Protein AF-0000000066529764 (afdb_homodimer)

Secondary structure (DSSP, 8-state):
-EEEEEEEE-SSTTHHHHHHHHHHHEEEEEEEEEEEEE-STTS---S-------HHHHHHHHHHHHHHHHHHHHTTSS-EEEEEEEES-HHHHHHHHHHHHT-SEEEEE-----HHHHHHS--HHHHHHHH-SS-EEEE-SPP--TT-/-EEEEEEEE-SSTTHHHHHHHHHHHEEEEEEEEEEEEE-STTS---S-------HHHHHHHHHHHHHHHHHHHHTTSS-EEEEEEEES-HHHHHHHHHHHHT-SEEEEE-----HHHHHHS--HHHHHHHH-SS-EEEE-SPP--TT-

pLDDT: mean 81.01, std 20.77, range [31.95, 98.75]

Radius of gyration: 21.05 Å; Cα contacts (8 Å, |Δi|>4): 569; chains: 2; bounding box: 46×73×59 Å

Nearest PDB structures (foldseek):
  5ahw-assembly2_C  TM=7.648E-01  e=5.988E-08  Mycolicibacterium smegmatis MC2 155
  1mjh-assembly1_B  TM=7.804E-01  e=2.656E-07  Methanocaldococcus jannaschii
  3s3t-assembly1_A  TM=6.644E-01  e=8.278E-08  Lactiplantibacillus plantarum
  2dum-assembly2_C  TM=6.921E-01  e=4.758E-07  Pyrococcus horikoshii OT3
  4r2m-assembly1_B-2  TM=7.146E-01  e=1.104E-06  Salmonella enterica subsp. enterica serovar Typhimurium str. LT2

Solvent-accessible surface area (backbone atoms only — not comparable to full-atom values): 16239 Å² total; per-residue (Å²): 76,39,52,33,35,32,35,49,42,79,66,52,66,39,36,63,56,40,39,52,50,46,54,36,43,40,29,83,61,13,40,36,38,37,35,35,53,42,59,64,67,80,58,72,76,73,78,86,75,77,86,80,74,61,61,68,50,57,56,43,49,53,49,47,50,40,47,51,56,40,47,55,73,45,54,81,62,53,45,46,76,45,77,47,79,43,78,31,57,48,49,59,49,52,49,50,49,34,60,74,70,62,31,62,31,37,34,31,53,56,82,88,61,56,74,73,61,45,67,81,46,72,46,60,54,55,52,40,52,74,64,33,92,30,30,35,36,33,34,42,59,77,36,77,76,55,91,113,77,39,54,32,33,32,37,49,41,79,65,52,65,37,36,62,54,40,40,51,50,46,54,36,42,39,29,82,63,13,40,36,38,38,35,34,53,41,58,64,63,80,59,69,74,70,77,86,72,87,86,78,80,62,61,68,51,56,57,44,48,54,50,45,51,40,48,50,54,37,46,55,72,46,54,81,63,54,46,46,76,45,77,46,80,43,77,30,56,49,49,59,49,53,48,50,48,34,61,74,70,62,32,61,31,37,35,32,54,56,81,87,61,57,75,73,61,44,67,78,44,73,46,60,54,54,52,40,53,74,66,35,92,31,32,34,36,32,35,42,58,78,36,78,77,54,90,115

Organism: Pseudomonas aeruginosa (strain ATCC 15692 / DSM 22644 / CIP 104116 / JCM 14847 / LMG 12228 / 1C / PRS 101 / PAO1) (NCBI:txid208964)

Foldseek 3Di:
DFAFEEQEDALDQCLQVLLVVCLVVHDQQHEYEYEYEAEPPVPDPPDDDDDDPPPCVVSVVSSVVSQVVSVVSNPPRNYRYHYDYHYHDSLCVRQVVCVVVVGQEYGEEDDPDDPVVCVPDPDSVRSCCVRHPHYYHYHYDGHDPPPD/DFAFEEQEDALDQCLQVLLVVCLVVHDQQHEYEYEYEAEPPVVPPPDDDDDDDPPCVVSVVSSVVSQVVSVVSNPPRNYRYHYDYYYHDRLCVRQVVCVVVVGQEYGEEDDPDDPVVCVPDPDSVRSCCVRHPHYYHYHYDGHDPPPD

InterPro domains:
  IPR006015 Universal stress protein A family [PR01438] (2-20)
  IPR006015 Universal stress protein A family [PR01438] (100-112)
  IPR006015 Universal stress protein A family [PR01438] (118-140)
  IPR006016 UspA [PF00582] (1-138)
  IPR014729 Rossmann-like alpha/beta/alpha sandwich fold [G3DSA:3.40.50.620] (1-142)

Structure (mmCIF, N/CA/C/O backbone):
data_AF-0000000066529764-model_v1
#
loop_
_entity.id
_entity.type
_entity.pdbx_description
1 polymer 'UspA domain-containing protein'
#
loop_
_atom_site.group_PDB
_atom_site.id
_atom_site.type_symbol
_atom_site.label_atom_id
_atom_site.label_alt_id
_atom_site.label_comp_id
_atom_site.label_asym_id
_atom_site.label_entity_id
_atom_site.label_seq_id
_atom_site.pdbx_PDB_ins_code
_atom_site.Cartn_x
_atom_site.Cartn_y
_atom_site.Cartn_z
_atom_site.occupancy
_atom_site.B_iso_or_equiv
_atom_site.auth_seq_id
_atom_site.auth_comp_id
_atom_site.auth_asym_id
_atom_site.auth_atom_id
_atom_site.pdbx_PDB_model_num
ATOM 1 N N . MET A 1 1 ? 8.672 5.273 -9.383 1 90.06 1 MET A N 1
ATOM 2 C CA . MET A 1 1 ? 8.25 3.992 -9.945 1 90.06 1 MET A CA 1
ATOM 3 C C . MET A 1 1 ? 9.094 2.85 -9.391 1 90.06 1 MET A C 1
ATOM 5 O O . MET A 1 1 ? 10.148 3.08 -8.805 1 90.06 1 MET A O 1
ATOM 9 N N . PHE A 1 2 ? 8.562 1.626 -9.484 1 97.06 2 PHE A N 1
ATOM 10 C CA . PHE A 1 2 ? 9.188 0.469 -8.859 1 97.06 2 PHE A CA 1
ATOM 11 C C . PHE A 1 2 ? 9.711 -0.499 -9.914 1 97.06 2 PHE A C 1
ATOM 13 O O . PHE A 1 2 ? 9.07 -0.713 -10.945 1 97.06 2 PHE A O 1
ATOM 20 N N . HIS A 1 3 ? 10.859 -1.064 -9.617 1 97.44 3 HIS A N 1
ATOM 21 C CA . HIS A 1 3 ? 11.523 -1.858 -10.641 1 97.44 3 HIS A CA 1
ATOM 22 C C . HIS A 1 3 ? 11.367 -3.352 -10.367 1 97.44 3 HIS A C 1
ATOM 24 O O . HIS A 1 3 ? 11.492 -4.168 -11.281 1 97.44 3 HIS A O 1
ATOM 30 N N . THR A 1 4 ? 11.25 -3.785 -9.188 1 98.38 4 THR A N 1
ATOM 31 C CA . THR A 1 4 ? 11.031 -5.18 -8.812 1 98.38 4 THR A CA 1
ATOM 32 C C . THR A 1 4 ? 9.82 -5.305 -7.898 1 98.38 4 THR A C 1
ATOM 34 O O . THR A 1 4 ? 9.844 -4.859 -6.75 1 98.38 4 THR A O 1
ATOM 37 N N . LEU A 1 5 ? 8.758 -5.938 -8.375 1 98.5 5 LEU A N 1
ATOM 38 C CA . LEU A 1 5 ? 7.492 -6.031 -7.652 1 98.5 5 LEU A CA 1
ATOM 39 C C . LEU A 1 5 ? 7.094 -7.492 -7.445 1 98.5 5 LEU A C 1
ATOM 41 O O . LEU A 1 5 ? 7.277 -8.32 -8.336 1 98.5 5 LEU A O 1
ATOM 45 N N . LEU A 1 6 ? 6.629 -7.75 -6.285 1 98.75 6 LEU A N 1
ATOM 46 C CA . LEU A 1 6 ? 5.891 -8.984 -6.043 1 98.75 6 LEU A CA 1
ATOM 47 C C . LEU A 1 6 ? 4.391 -8.719 -6 1 98.75 6 LEU A C 1
ATOM 49 O O . LEU A 1 6 ? 3.916 -7.93 -5.184 1 98.75 6 LEU A O 1
ATOM 53 N N . VAL A 1 7 ? 3.711 -9.336 -6.898 1 98.19 7 VAL A N 1
ATOM 54 C CA . VAL A 1 7 ? 2.26 -9.211 -6.98 1 98.19 7 VAL A CA 1
ATOM 55 C C . VAL A 1 7 ? 1.602 -10.508 -6.523 1 98.19 7 VAL A C 1
ATOM 57 O O . VAL A 1 7 ? 1.715 -11.539 -7.195 1 98.19 7 VAL A O 1
ATOM 60 N N . ALA A 1 8 ? 0.926 -10.414 -5.395 1 96.88 8 ALA A N 1
ATOM 61 C CA . ALA A 1 8 ? 0.281 -11.594 -4.828 1 96.88 8 ALA A CA 1
ATOM 62 C C . ALA A 1 8 ? -1.219 -11.586 -5.109 1 96.88 8 ALA A C 1
ATOM 64 O O . ALA A 1 8 ? -1.927 -10.656 -4.711 1 96.88 8 ALA A O 1
ATOM 65 N N . ILE A 1 9 ? -1.639 -12.672 -5.75 1 93.5 9 ILE A N 1
ATOM 66 C CA . ILE A 1 9 ? -3.051 -12.797 -6.094 1 93.5 9 ILE A CA 1
ATOM 67 C C . ILE A 1 9 ? -3.574 -14.156 -5.645 1 93.5 9 ILE A C 1
ATOM 69 O O . ILE A 1 9 ? -2.795 -15.086 -5.418 1 93.5 9 ILE A O 1
ATOM 73 N N . ASP A 1 10 ? -4.949 -14.203 -5.438 1 84.56 10 ASP A N 1
ATOM 74 C CA . ASP A 1 10 ? -5.543 -15.438 -4.945 1 84.56 10 ASP A CA 1
ATOM 75 C C . ASP A 1 10 ? -6.707 -15.883 -5.832 1 84.56 10 ASP A C 1
ATOM 77 O O . ASP A 1 10 ? -7.465 -16.781 -5.469 1 84.56 10 ASP A O 1
ATOM 81 N N . GLY A 1 11 ? -6.934 -15.258 -6.918 1 82.62 11 GLY A N 1
ATOM 82 C CA . GLY A 1 11 ? -8.016 -15.609 -7.824 1 82.62 11 GLY A CA 1
ATOM 83 C C . GLY A 1 11 ? -9.344 -15 -7.434 1 82.62 11 GLY A C 1
ATOM 84 O O . GLY A 1 11 ? -10.367 -15.258 -8.07 1 82.62 11 GLY A O 1
ATOM 85 N N . GLY A 1 12 ? -9.359 -14.25 -6.406 1 83.25 12 GLY A N 1
ATOM 86 C CA . GLY A 1 12 ? -10.57 -13.57 -5.977 1 83.25 12 GLY A CA 1
ATOM 87 C C . GLY A 1 12 ? -10.961 -12.422 -6.887 1 83.25 12 GLY A C 1
ATOM 88 O O . GLY A 1 12 ? -10.367 -12.227 -7.949 1 83.25 12 GLY A O 1
ATOM 89 N N . PRO A 1 13 ? -12.016 -11.703 -6.531 1 84.06 13 PRO A N 1
ATOM 90 C CA . PRO A 1 13 ? -12.594 -10.656 -7.371 1 84.06 13 PRO A CA 1
ATOM 91 C C . PRO A 1 13 ? -11.625 -9.5 -7.637 1 84.06 13 PRO A C 1
ATOM 93 O O . PRO A 1 13 ? -11.766 -8.797 -8.633 1 84.06 13 PRO A O 1
ATOM 96 N N . GLN A 1 14 ? -10.641 -9.367 -6.82 1 90.06 14 GLN A N 1
ATOM 97 C CA . GLN A 1 14 ? -9.766 -8.211 -6.949 1 90.06 14 GLN A CA 1
ATOM 98 C C . GLN A 1 14 ? -8.57 -8.523 -7.848 1 90.06 14 GLN A C 1
ATOM 100 O O . GLN A 1 14 ? -7.738 -7.652 -8.109 1 90.06 14 GLN A O 1
ATOM 105 N N . THR A 1 15 ? -8.461 -9.719 -8.32 1 90.62 15 THR A N 1
ATOM 106 C CA . THR A 1 15 ? -7.281 -10.156 -9.055 1 90.62 15 THR A CA 1
ATOM 107 C C . THR A 1 15 ? -6.949 -9.188 -10.188 1 90.62 15 THR A C 1
ATOM 109 O O . THR A 1 15 ? -5.809 -8.742 -10.312 1 90.62 15 THR A O 1
ATOM 112 N N . ARG A 1 16 ? -7.918 -8.789 -10.969 1 91.62 16 ARG A N 1
ATOM 113 C CA . ARG A 1 16 ? -7.695 -7.879 -12.086 1 91.62 16 ARG A CA 1
ATOM 114 C C . ARG A 1 16 ? -7.223 -6.516 -11.594 1 91.62 16 ARG A C 1
ATOM 116 O O . ARG A 1 16 ? -6.289 -5.938 -12.156 1 91.62 16 ARG A O 1
ATOM 123 N N . ARG A 1 17 ? -7.844 -6.035 -10.625 1 94.25 17 ARG A N 1
ATOM 124 C CA . ARG A 1 17 ? -7.488 -4.719 -10.102 1 94.25 17 ARG A CA 1
ATOM 125 C C . ARG A 1 17 ? -6.086 -4.727 -9.508 1 94.25 17 ARG A C 1
ATOM 127 O O . ARG A 1 17 ? -5.352 -3.74 -9.617 1 94.25 17 ARG A O 1
ATOM 134 N N . ILE A 1 18 ? -5.746 -5.828 -8.883 1 96.12 18 ILE A N 1
ATOM 135 C CA . ILE A 1 18 ? -4.406 -5.957 -8.32 1 96.12 18 ILE A CA 1
ATOM 136 C C . ILE A 1 18 ? -3.369 -5.906 -9.438 1 96.12 18 ILE A C 1
ATOM 138 O O . ILE A 1 18 ? -2.357 -5.211 -9.32 1 96.12 18 ILE A O 1
ATOM 142 N N . ALA A 1 19 ? -3.633 -6.586 -10.492 1 94.88 19 ALA A N 1
ATOM 143 C CA . ALA A 1 19 ? -2.717 -6.602 -11.625 1 94.88 19 ALA A CA 1
ATOM 144 C C . ALA A 1 19 ? -2.602 -5.215 -12.258 1 94.88 19 ALA A C 1
ATOM 146 O O . ALA A 1 19 ? -1.499 -4.762 -12.57 1 94.88 19 ALA A O 1
ATOM 147 N N . GLU A 1 20 ? -3.691 -4.582 -12.438 1 94.44 20 GLU A N 1
ATOM 148 C CA . GLU A 1 20 ? -3.691 -3.238 -13.008 1 94.44 20 GLU A CA 1
ATOM 149 C C . GLU A 1 20 ? -2.938 -2.26 -12.109 1 94.44 20 GLU A C 1
ATOM 151 O O . GLU A 1 20 ? -2.199 -1.403 -12.602 1 94.44 20 GLU A O 1
ATOM 156 N N . LEU A 1 21 ? -3.178 -2.379 -10.836 1 96.69 21 LEU A N 1
ATOM 157 C CA . LEU A 1 21 ? -2.486 -1.527 -9.875 1 96.69 21 LEU A CA 1
ATOM 158 C C . LEU A 1 21 ? -0.979 -1.746 -9.938 1 96.69 21 LEU A C 1
ATOM 160 O O . LEU A 1 21 ? -0.205 -0.787 -9.891 1 96.69 21 LEU A O 1
ATOM 164 N N . ALA A 1 22 ? -0.59 -2.99 -10.023 1 96.88 22 ALA A N 1
ATOM 165 C CA . ALA A 1 22 ? 0.826 -3.316 -10.164 1 96.88 22 ALA A CA 1
ATOM 166 C C . ALA A 1 22 ? 1.413 -2.686 -11.422 1 96.88 22 ALA A C 1
ATOM 168 O O . ALA A 1 22 ? 2.521 -2.145 -11.398 1 96.88 22 ALA A O 1
ATOM 169 N N . ARG A 1 23 ? 0.646 -2.748 -12.492 1 95.94 23 ARG A N 1
ATOM 170 C CA . ARG A 1 23 ? 1.086 -2.133 -13.734 1 95.94 23 ARG A CA 1
ATOM 171 C C . ARG A 1 23 ? 1.275 -0.629 -13.57 1 95.94 23 ARG A C 1
ATOM 173 O O . ARG A 1 23 ? 2.252 -0.062 -14.062 1 95.94 23 ARG A O 1
ATOM 180 N N . GLN A 1 24 ? 0.375 -0.05 -12.938 1 95.75 24 GLN A N 1
ATOM 181 C CA . GLN A 1 24 ? 0.417 1.39 -12.711 1 95.75 24 GLN A CA 1
ATOM 182 C C . GLN A 1 24 ? 1.63 1.777 -11.867 1 95.75 24 GLN A C 1
ATOM 184 O O . GLN A 1 24 ? 2.219 2.842 -12.07 1 95.75 24 GLN A O 1
ATOM 189 N N . ALA A 1 25 ? 2.025 0.921 -10.953 1 97.12 25 ALA A N 1
ATOM 190 C CA . ALA A 1 25 ? 3.113 1.207 -10.023 1 97.12 25 ALA A CA 1
ATOM 191 C C . ALA A 1 25 ? 4.469 0.881 -10.641 1 97.12 25 ALA A C 1
ATOM 193 O O . ALA A 1 25 ? 5.5 1.391 -10.195 1 97.12 25 ALA A O 1
ATOM 194 N N . ALA A 1 26 ? 4.52 0.041 -11.633 1 96.69 26 ALA A N 1
ATOM 195 C CA . ALA A 1 26 ? 5.754 -0.518 -12.172 1 96.69 26 ALA A CA 1
ATOM 196 C C . ALA A 1 26 ? 6.426 0.465 -13.125 1 96.69 26 ALA A C 1
ATOM 198 O O . ALA A 1 26 ? 5.758 1.132 -13.922 1 96.69 26 ALA A O 1
ATOM 199 N N . ALA A 1 27 ? 7.734 0.56 -13.047 1 95.19 27 ALA A N 1
ATOM 200 C CA . ALA A 1 27 ? 8.531 1.298 -14.016 1 95.19 27 ALA A CA 1
ATOM 201 C C . ALA A 1 27 ? 8.625 0.542 -15.344 1 95.19 27 ALA A C 1
ATOM 203 O O . ALA A 1 27 ? 8.477 -0.682 -15.375 1 95.19 27 ALA A O 1
ATOM 204 N N . PRO A 1 28 ? 8.812 1.329 -16.391 1 93.31 28 PRO A N 1
ATOM 205 C CA . PRO A 1 28 ? 9.117 0.608 -17.625 1 93.31 28 PRO A CA 1
ATOM 206 C C . PRO A 1 28 ? 10.273 -0.372 -17.484 1 93.31 28 PRO A C 1
ATOM 208 O O . PRO A 1 28 ? 11.297 -0.038 -16.859 1 93.31 28 PRO A O 1
ATOM 211 N N . GLY A 1 29 ? 10.047 -1.598 -17.938 1 95.25 29 GLY A N 1
ATOM 212 C CA . GLY A 1 29 ? 11.086 -2.613 -17.875 1 95.25 29 GLY A CA 1
ATOM 213 C C . GLY A 1 29 ? 11.164 -3.299 -16.531 1 95.25 29 GLY A C 1
ATOM 214 O O . GLY A 1 29 ? 12.055 -4.117 -16.297 1 95.25 29 GLY A O 1
ATOM 215 N N . ALA A 1 30 ? 10.227 -3.002 -15.688 1 97.12 30 ALA A N 1
ATOM 216 C CA . ALA A 1 30 ? 10.258 -3.57 -14.336 1 97.12 30 ALA A CA 1
ATOM 217 C C . ALA A 1 30 ? 10.07 -5.086 -14.383 1 97.12 30 ALA A C 1
ATOM 219 O O . ALA A 1 30 ? 9.469 -5.617 -15.312 1 97.12 30 ALA A O 1
ATOM 220 N N . ARG A 1 31 ? 10.664 -5.758 -13.391 1 97.62 31 ARG A N 1
ATOM 221 C CA . ARG A 1 31 ? 10.43 -7.176 -13.141 1 97.62 31 ARG A CA 1
ATOM 222 C C . ARG A 1 31 ? 9.234 -7.375 -12.219 1 97.62 31 ARG A C 1
ATOM 224 O O . ARG A 1 31 ? 9.242 -6.914 -11.07 1 97.62 31 ARG A O 1
ATOM 231 N N . VAL A 1 32 ? 8.258 -8.047 -12.734 1 97.75 32 VAL A N 1
ATOM 232 C CA . VAL A 1 32 ? 7.039 -8.289 -11.969 1 97.75 32 VAL A CA 1
ATOM 233 C C . VAL A 1 32 ? 6.895 -9.789 -11.688 1 97.75 32 VAL A C 1
ATOM 235 O O . VAL A 1 32 ? 6.762 -10.586 -12.617 1 97.75 32 VAL A O 1
ATOM 238 N N . HIS A 1 33 ? 6.988 -10.125 -10.43 1 98.12 33 HIS A N 1
ATOM 239 C CA . HIS A 1 33 ? 6.762 -11.492 -9.992 1 98.12 33 HIS A CA 1
ATOM 240 C C . HIS A 1 33 ? 5.316 -11.695 -9.547 1 98.12 33 HIS A C 1
ATOM 242 O O . HIS A 1 33 ? 4.93 -11.242 -8.469 1 98.12 33 HIS A O 1
ATOM 248 N N . LEU A 1 34 ? 4.57 -12.336 -10.375 1 97.38 34 LEU A N 1
ATOM 249 C CA . LEU A 1 34 ? 3.178 -12.672 -10.094 1 97.38 34 LEU A CA 1
ATOM 250 C C . LEU A 1 34 ? 3.084 -13.984 -9.328 1 97.38 34 LEU A C 1
ATOM 252 O O . LEU A 1 34 ? 3.514 -15.031 -9.82 1 97.38 34 LEU A O 1
ATOM 256 N N . LEU A 1 35 ? 2.521 -13.898 -8.141 1 96.81 35 LEU A N 1
ATOM 257 C CA . LEU A 1 35 ? 2.576 -15.031 -7.223 1 96.81 35 LEU A CA 1
ATOM 258 C C . LEU A 1 35 ? 1.176 -15.445 -6.785 1 96.81 35 LEU A C 1
ATOM 260 O O . LEU A 1 35 ? 0.36 -14.594 -6.422 1 96.81 35 LEU A O 1
ATOM 264 N N . CYS A 1 36 ? 0.857 -16.656 -6.855 1 93.94 36 CYS A N 1
ATOM 265 C CA . CYS A 1 36 ? -0.322 -17.266 -6.25 1 93.94 36 CYS A CA 1
ATOM 266 C C . CYS A 1 36 ? 0.074 -18.359 -5.266 1 93.94 36 CYS A C 1
ATOM 268 O O . CYS A 1 36 ? 0.766 -19.297 -5.633 1 93.94 36 CYS A O 1
ATOM 270 N N . ALA A 1 37 ? -0.284 -18.125 -3.986 1 89.44 37 ALA A N 1
ATOM 271 C CA . ALA A 1 37 ? -0.006 -19.109 -2.949 1 89.44 37 ALA A CA 1
ATOM 272 C C . ALA A 1 37 ? -1.217 -20.016 -2.711 1 89.44 37 ALA A C 1
ATOM 274 O O . ALA A 1 37 ? -2.338 -19.516 -2.549 1 89.44 37 ALA A O 1
ATOM 275 N N . VAL A 1 38 ? -1.085 -21.297 -2.711 1 82.06 38 VAL A N 1
ATOM 276 C CA . VAL A 1 38 ? -2.146 -22.266 -2.457 1 82.06 38 VAL A CA 1
ATOM 277 C C . VAL A 1 38 ? -1.827 -23.062 -1.194 1 82.06 38 VAL A C 1
ATOM 279 O O . VAL A 1 38 ? -0.691 -23.5 -1 1 82.06 38 VAL A O 1
ATOM 282 N N . ASP A 1 39 ? -2.771 -22.828 -0.121 1 70.88 39 ASP A N 1
ATOM 283 C CA . ASP A 1 39 ? -2.547 -23.547 1.13 1 70.88 39 ASP A CA 1
ATOM 284 C C . ASP A 1 39 ? -2.553 -25.047 0.904 1 70.88 39 ASP A C 1
ATOM 286 O O . ASP A 1 39 ? -3.484 -25.594 0.302 1 70.88 39 ASP A O 1
ATOM 290 N N . ALA A 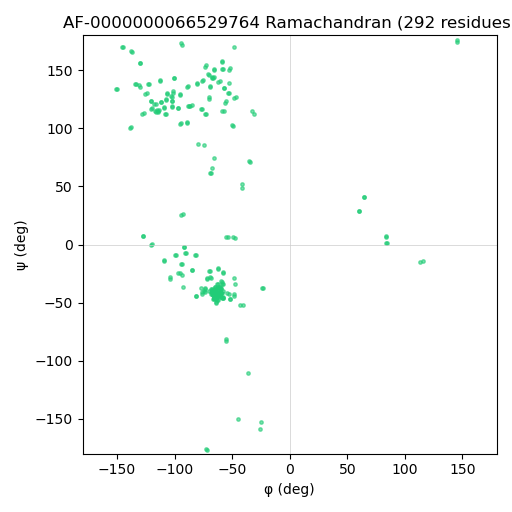1 40 ? -1.424 -25.625 1.124 1 56.84 40 ALA A N 1
ATOM 291 C CA . ALA A 1 40 ? -1.374 -27.094 1.017 1 56.84 40 ALA A CA 1
ATOM 292 C C . ALA A 1 40 ? -2.332 -27.75 2.008 1 56.84 40 ALA A C 1
ATOM 294 O O . ALA A 1 40 ? -2.875 -28.812 1.737 1 56.84 40 ALA A O 1
ATOM 295 N N . GLY A 1 41 ? -2.512 -27.219 3.289 1 52.81 41 GLY A N 1
ATOM 296 C CA . GLY A 1 41 ? -3.322 -27.875 4.301 1 52.81 41 GLY A CA 1
ATOM 297 C C . GLY A 1 41 ? -4.812 -27.703 4.074 1 52.81 41 GLY A C 1
ATOM 298 O O . GLY A 1 41 ? -5.625 -28.219 4.844 1 52.81 41 GLY A O 1
ATOM 299 N N . TYR A 1 42 ? -5.316 -26.578 3.619 1 45.84 42 TYR A N 1
ATOM 300 C CA . TYR A 1 42 ? -6.762 -26.578 3.43 1 45.84 42 TYR A CA 1
ATOM 301 C C . TYR A 1 42 ? -7.203 -27.812 2.643 1 45.84 42 TYR A C 1
ATOM 303 O O . TYR A 1 42 ? -8.375 -27.938 2.285 1 45.84 42 TYR A O 1
ATOM 311 N N . ALA A 1 43 ? -6.355 -28.75 2.352 1 40.03 43 ALA A N 1
ATOM 312 C CA . ALA A 1 43 ? -6.867 -30.094 2.168 1 40.03 43 ALA A CA 1
ATOM 313 C C . ALA A 1 43 ? -7.43 -30.656 3.473 1 40.03 43 ALA A C 1
ATOM 315 O O . ALA A 1 43 ? -6.688 -30.891 4.43 1 40.03 43 ALA A O 1
ATOM 316 N N . LEU A 1 44 ? -8.641 -30.203 3.941 1 35.84 44 LEU A N 1
ATOM 317 C CA . LEU A 1 44 ? -9.367 -30.719 5.102 1 35.84 44 LEU A CA 1
ATOM 318 C C . LEU A 1 44 ? -9.094 -32.188 5.301 1 35.84 44 LEU A C 1
ATOM 320 O O . LEU A 1 44 ? -9.289 -33 4.383 1 35.84 44 LEU A O 1
ATOM 324 N N . PRO A 1 45 ? -8.438 -32.719 6.293 1 37.06 45 PRO A N 1
ATOM 325 C CA . PRO A 1 45 ? -8.359 -34.156 6.598 1 37.06 45 PRO A CA 1
ATOM 326 C C . PRO A 1 45 ? -9.727 -34.781 6.852 1 37.06 45 PRO A C 1
ATOM 328 O O . PRO A 1 45 ? -9.812 -35.969 7.199 1 37.06 45 PRO A O 1
ATOM 331 N N . GLY A 1 46 ? -10.805 -34.219 7.426 1 37.22 46 GLY A N 1
ATOM 332 C CA . GLY A 1 46 ? -11.734 -35.219 7.93 1 37.22 46 GLY A CA 1
ATOM 333 C C . GLY A 1 46 ? -12.172 -36.219 6.867 1 37.22 46 GLY A C 1
ATOM 334 O O . GLY A 1 46 ? -12.875 -37.188 7.168 1 37.22 46 GLY A O 1
ATOM 335 N N . ARG A 1 47 ? -13.195 -35.969 5.965 1 36.94 47 ARG A N 1
ATOM 336 C CA . ARG A 1 47 ? -13.844 -37.156 5.426 1 36.94 47 ARG A CA 1
ATOM 337 C C . ARG A 1 47 ? -12.828 -38.062 4.758 1 36.94 47 ARG A C 1
ATOM 339 O O . ARG A 1 47 ? -11.867 -37.594 4.145 1 36.94 47 ARG A O 1
ATOM 346 N N . PRO A 1 48 ? -12.984 -39.562 5.125 1 35.78 48 PRO A N 1
ATOM 347 C CA . PRO A 1 48 ? -12.188 -40.688 4.656 1 35.78 48 PRO A CA 1
ATOM 348 C C . PRO A 1 48 ? -11.539 -40.438 3.297 1 35.78 48 PRO A C 1
ATOM 350 O O . PRO A 1 48 ? -11.867 -39.469 2.625 1 35.78 48 PRO A O 1
ATOM 353 N N . THR A 1 49 ? -11.188 -41.781 2.654 1 33 49 THR A N 1
ATOM 354 C CA . THR A 1 49 ? -10.375 -42.562 1.743 1 33 49 THR A CA 1
ATOM 355 C C . THR A 1 49 ? -10.688 -42.219 0.292 1 33 49 THR A C 1
ATOM 357 O O . THR A 1 49 ? -10.195 -42.875 -0.631 1 33 49 THR A O 1
ATOM 360 N N . LEU A 1 50 ? -11.93 -42 -0.112 1 34.69 50 LEU A N 1
ATOM 361 C CA . LEU A 1 50 ? -12.016 -42.469 -1.489 1 34.69 50 LEU A CA 1
ATOM 362 C C . LEU A 1 50 ? -10.867 -41.938 -2.328 1 34.69 50 LEU A C 1
ATOM 364 O O . LEU A 1 50 ? -10.281 -40.906 -1.992 1 34.69 50 LEU A O 1
ATOM 368 N N . LEU A 1 51 ? -10.703 -42.5 -3.627 1 35.34 51 LEU A N 1
ATOM 369 C CA . LEU A 1 51 ? -9.641 -42.531 -4.625 1 35.34 51 LEU A CA 1
ATOM 370 C C . LEU A 1 51 ? -9.016 -41.156 -4.801 1 35.34 51 LEU A C 1
ATOM 372 O O . LEU A 1 51 ? -9.555 -40.156 -4.324 1 35.34 51 LEU A O 1
ATOM 376 N N . ASP A 1 52 ? -8.484 -40.875 -6.148 1 34.84 52 ASP A N 1
ATOM 377 C CA . ASP A 1 52 ? -7.516 -40.5 -7.172 1 34.84 52 ASP A CA 1
ATOM 378 C C . ASP A 1 52 ? -7.609 -39 -7.488 1 34.84 52 ASP A C 1
ATOM 380 O O . ASP A 1 52 ? -7.051 -38.531 -8.484 1 34.84 52 ASP A O 1
ATOM 384 N N . TYR A 1 53 ? -8.812 -38.312 -7.281 1 38.81 53 TYR A N 1
ATOM 385 C CA . TYR A 1 53 ? -8.734 -37.094 -8.047 1 38.81 53 TYR A CA 1
ATOM 386 C C . TYR A 1 53 ? -7.812 -36.094 -7.371 1 38.81 53 TYR A C 1
ATOM 388 O O . TYR A 1 53 ? -8.062 -35.656 -6.238 1 38.81 53 TYR A O 1
ATOM 396 N N . PRO A 1 54 ? -6.449 -36.031 -7.512 1 42.31 54 PRO A N 1
ATOM 397 C CA . PRO A 1 54 ? -5.477 -35.125 -6.891 1 42.31 54 PRO A CA 1
ATOM 398 C C . PRO A 1 54 ? -6.031 -33.719 -6.688 1 42.31 54 PRO A C 1
ATOM 400 O O . PRO A 1 54 ? -6.383 -33.031 -7.66 1 42.31 54 PRO A O 1
ATOM 403 N N . PRO A 1 55 ? -6.973 -33.344 -5.785 1 48.31 55 PRO A N 1
ATOM 404 C CA . PRO A 1 55 ? -7.422 -32 -5.441 1 48.31 55 PRO A CA 1
ATOM 405 C C . PRO A 1 55 ? -6.383 -30.938 -5.773 1 48.31 55 PRO A C 1
ATOM 407 O O . PRO A 1 55 ? -6.746 -29.797 -6.09 1 48.31 55 PRO A O 1
ATOM 410 N N . ALA A 1 56 ? -5.156 -31.344 -5.543 1 53.25 56 ALA A N 1
ATOM 411 C CA . ALA A 1 56 ? -4.004 -30.484 -5.816 1 53.25 56 ALA A CA 1
ATOM 412 C C . ALA A 1 56 ? -3.979 -30.062 -7.281 1 53.25 56 ALA A C 1
ATOM 414 O O . ALA A 1 56 ? -3.605 -28.922 -7.594 1 53.25 56 ALA A O 1
ATOM 415 N N . ALA A 1 57 ? -4.668 -30.969 -8.031 1 57.28 57 ALA A N 1
ATOM 416 C CA . ALA A 1 57 ? -4.535 -30.656 -9.453 1 57.28 57 ALA A CA 1
ATOM 417 C C . ALA A 1 57 ? -5.52 -29.562 -9.867 1 57.28 57 ALA A C 1
ATOM 419 O O . ALA A 1 57 ? -5.16 -28.656 -10.609 1 57.28 57 ALA A O 1
ATOM 420 N N . HIS A 1 58 ? -6.82 -29.719 -9.375 1 60.72 58 HIS A N 1
ATOM 421 C CA . HIS A 1 58 ? -7.824 -28.734 -9.758 1 60.72 58 HIS A CA 1
ATOM 422 C C . HIS A 1 58 ? -7.504 -27.359 -9.18 1 60.72 58 HIS A C 1
ATOM 424 O O . HIS A 1 58 ? -7.641 -26.344 -9.867 1 60.72 58 HIS A O 1
ATOM 430 N N . GLU A 1 59 ? -7.164 -27.375 -7.91 1 65.94 59 GLU A N 1
ATOM 431 C CA . GLU A 1 59 ? -6.781 -26.109 -7.293 1 65.94 59 GLU A CA 1
ATOM 432 C C . GLU A 1 59 ? -5.586 -25.484 -8.008 1 65.94 59 GLU A C 1
ATOM 434 O O . GLU A 1 59 ? -5.547 -24.266 -8.219 1 65.94 59 GLU A O 1
ATOM 439 N N . CYS A 1 60 ? -4.867 -26.422 -8.445 1 71.75 60 CYS A N 1
ATOM 440 C CA . CYS A 1 60 ? -3.697 -25.953 -9.18 1 71.75 60 CYS A CA 1
ATOM 441 C C . CYS A 1 60 ? -4.094 -25.406 -10.555 1 71.75 60 CYS A C 1
ATOM 443 O O . CYS A 1 60 ? -3.545 -24.406 -11.008 1 71.75 60 CYS A O 1
ATOM 445 N N . GLU A 1 61 ? -5.07 -26.094 -11.125 1 77.25 61 GLU A N 1
ATOM 446 C CA . GLU A 1 61 ? -5.5 -25.641 -12.438 1 77.25 61 GLU A CA 1
ATOM 447 C C . GLU A 1 61 ? -6.195 -24.281 -12.344 1 77.25 61 GLU A C 1
ATOM 449 O O . GLU A 1 61 ? -5.973 -23.406 -13.18 1 77.25 61 GLU A O 1
ATOM 454 N N . GLU A 1 62 ? -7.008 -24.125 -11.391 1 81.5 62 GLU A N 1
ATOM 455 C CA . GLU A 1 62 ? -7.676 -22.844 -11.18 1 81.5 62 GLU A CA 1
ATOM 456 C C . GLU A 1 62 ? -6.664 -21.734 -10.883 1 81.5 62 GLU A C 1
ATOM 458 O O . GLU A 1 62 ? -6.777 -20.625 -11.414 1 81.5 62 GLU A O 1
ATOM 463 N N . ALA A 1 63 ? -5.785 -22.094 -10.078 1 82.56 63 ALA A N 1
ATOM 464 C CA . ALA A 1 63 ? -4.742 -21.141 -9.734 1 82.56 63 ALA A CA 1
ATOM 465 C C . ALA A 1 63 ? -3.926 -20.75 -10.961 1 82.56 63 ALA A C 1
ATOM 467 O O . ALA A 1 63 ? -3.574 -19.578 -11.141 1 82.56 63 ALA A O 1
ATOM 468 N N . ARG A 1 64 ? -3.695 -21.688 -11.805 1 86.5 64 ARG A N 1
ATOM 469 C CA . ARG A 1 64 ? -2.949 -21.422 -13.031 1 86.5 64 ARG A CA 1
ATOM 470 C C . ARG A 1 64 ? -3.736 -20.516 -13.969 1 86.5 64 ARG A C 1
ATOM 472 O O . ARG A 1 64 ? -3.162 -19.625 -14.602 1 86.5 64 ARG A O 1
ATOM 479 N N . GLN A 1 65 ? -4.973 -20.766 -14.016 1 87.94 65 GLN A N 1
ATOM 480 C CA . GLN A 1 65 ? -5.816 -19.906 -14.836 1 87.94 65 GLN A CA 1
ATOM 481 C C . GLN A 1 65 ? -5.801 -18.469 -14.312 1 87.94 65 GLN A C 1
ATOM 483 O O . GLN A 1 65 ? -5.719 -17.516 -15.102 1 87.94 65 GLN A O 1
ATOM 488 N N . VAL A 1 66 ? -5.887 -18.328 -13.055 1 86.44 66 VAL A N 1
ATOM 489 C CA . VAL A 1 66 ? -5.836 -17.016 -12.414 1 86.44 66 VAL A CA 1
ATOM 490 C C . VAL A 1 66 ? -4.523 -16.312 -12.766 1 86.44 66 VAL A C 1
ATOM 492 O O . VAL A 1 66 ? -4.52 -15.141 -13.141 1 86.44 66 VAL A O 1
ATOM 495 N N . LEU A 1 67 ? -3.465 -17.047 -12.656 1 91.12 67 LEU A N 1
ATOM 496 C CA . LEU A 1 67 ? -2.146 -16.5 -12.961 1 91.12 67 LEU A CA 1
ATOM 497 C C . LEU A 1 67 ? -2.049 -16.109 -14.43 1 91.12 67 LEU A C 1
ATOM 499 O O . LEU A 1 67 ? -1.508 -15.047 -14.758 1 91.12 67 LEU A O 1
ATOM 503 N N . ASP A 1 68 ? -2.598 -16.922 -15.289 1 91.06 68 ASP A N 1
ATOM 504 C CA . ASP A 1 68 ? -2.541 -16.641 -16.719 1 91.06 68 ASP A CA 1
ATOM 505 C C . ASP A 1 68 ? -3.328 -15.383 -17.078 1 91.06 68 ASP A C 1
ATOM 507 O O . ASP A 1 68 ? -2.873 -14.562 -17.875 1 91.06 68 ASP A O 1
ATOM 511 N N . GLU A 1 69 ? -4.402 -15.242 -16.516 1 89.25 69 GLU A N 1
ATOM 512 C CA . GLU A 1 69 ? -5.219 -14.062 -16.75 1 89.25 69 GLU A CA 1
ATOM 513 C C . GLU A 1 69 ? -4.512 -12.797 -16.266 1 89.25 69 GLU A C 1
ATOM 515 O O . GLU A 1 69 ? -4.484 -11.781 -16.969 1 89.25 69 GLU A O 1
ATOM 520 N N . ALA A 1 70 ? -3.984 -12.859 -15.102 1 91.62 70 ALA A N 1
ATOM 521 C CA . ALA A 1 70 ? -3.266 -11.711 -14.555 1 91.62 70 ALA A CA 1
ATOM 522 C C . ALA A 1 70 ? -2.021 -11.398 -15.375 1 91.62 70 ALA A C 1
ATOM 524 O O . ALA A 1 70 ? -1.708 -10.234 -15.617 1 91.62 70 ALA A O 1
ATOM 525 N N . ARG A 1 71 ? -1.355 -12.414 -15.781 1 93.62 71 ARG A N 1
ATOM 526 C CA . ARG A 1 71 ? -0.171 -12.234 -16.609 1 93.62 71 ARG A CA 1
ATOM 527 C C . ARG A 1 71 ? -0.519 -11.523 -17.922 1 93.62 71 ARG A C 1
ATOM 529 O O . ARG A 1 71 ? 0.231 -10.656 -18.375 1 93.62 71 ARG A O 1
ATOM 536 N N . ALA A 1 72 ? -1.604 -11.883 -18.5 1 91.69 72 ALA A N 1
ATOM 537 C CA . ALA A 1 72 ? -2.041 -11.266 -19.75 1 91.69 72 ALA A CA 1
ATOM 538 C C . ALA A 1 72 ? -2.275 -9.766 -19.562 1 91.69 72 ALA A C 1
ATOM 540 O O . ALA A 1 72 ? -1.975 -8.977 -20.469 1 91.69 72 ALA A O 1
ATOM 541 N N . LEU A 1 73 ? -2.754 -9.375 -18.469 1 89.62 73 LEU A N 1
ATOM 542 C CA . LEU A 1 73 ? -3.01 -7.973 -18.172 1 89.62 73 LEU A CA 1
ATOM 543 C C . LEU A 1 73 ? -1.702 -7.199 -18.031 1 89.62 73 LEU A C 1
ATOM 545 O O . LEU A 1 73 ? -1.651 -6 -18.312 1 89.62 73 LEU A O 1
ATOM 549 N N . LEU A 1 74 ? -0.729 -7.91 -17.641 1 92.62 74 LEU A N 1
ATOM 550 C CA . LEU A 1 74 ? 0.565 -7.277 -17.406 1 92.62 74 LEU A CA 1
ATOM 551 C C . LEU A 1 74 ? 1.447 -7.375 -18.641 1 92.62 74 LEU A C 1
ATOM 553 O O . LEU A 1 74 ? 2.424 -6.633 -18.781 1 92.62 74 LEU A O 1
ATOM 557 N N . ALA A 1 75 ? 0.938 -8.359 -19.516 1 82.75 75 ALA A N 1
ATOM 558 C CA . ALA A 1 75 ? 1.695 -8.586 -20.75 1 82.75 75 ALA A CA 1
ATOM 559 C C . ALA A 1 75 ? 1.567 -7.395 -21.688 1 82.75 75 ALA A C 1
ATOM 561 O O . ALA A 1 75 ? 0.501 -6.785 -21.797 1 82.75 75 ALA A O 1
ATOM 562 N N . GLY A 1 76 ? 2.75 -6.812 -22.172 1 76.69 76 GLY A N 1
ATOM 563 C CA . GLY A 1 76 ? 2.701 -5.746 -23.156 1 76.69 76 GLY A CA 1
ATOM 564 C C . GLY A 1 76 ? 3.186 -4.414 -22.609 1 76.69 76 GLY A C 1
ATOM 565 O O . GLY A 1 76 ? 3.305 -3.441 -23.359 1 76.69 76 GLY A O 1
ATOM 566 N N . CYS A 1 77 ? 3.314 -4.215 -21.438 1 74.25 77 CYS A N 1
ATOM 567 C CA . CYS A 1 77 ? 3.65 -2.93 -20.844 1 74.25 77 CYS A CA 1
ATOM 568 C C . CYS A 1 77 ? 5.156 -2.789 -20.656 1 74.25 77 CYS A C 1
ATOM 570 O O . CYS A 1 77 ? 5.613 -1.987 -19.844 1 74.25 77 CYS A O 1
ATOM 572 N N . GLU A 1 78 ? 5.895 -3.518 -21.5 1 90.81 78 GLU A N 1
ATOM 573 C CA . GLU A 1 78 ? 7.348 -3.494 -21.359 1 90.81 78 GLU A CA 1
ATOM 574 C C . GLU A 1 78 ? 7.77 -3.996 -19.984 1 90.81 78 GLU A C 1
ATOM 576 O O . GLU A 1 78 ? 8.656 -3.416 -19.344 1 90.81 78 GLU A O 1
ATOM 581 N N . LEU A 1 79 ? 6.977 -4.852 -19.422 1 95.12 79 LEU A N 1
ATOM 582 C CA . LEU A 1 79 ? 7.301 -5.465 -18.141 1 95.12 79 LEU A CA 1
ATOM 583 C C . LEU A 1 79 ? 7.855 -6.871 -18.328 1 95.12 79 LEU A C 1
ATOM 585 O O . LEU A 1 79 ? 7.508 -7.555 -19.297 1 95.12 79 LEU A O 1
ATOM 589 N N . GLU A 1 80 ? 8.773 -7.223 -17.547 1 96.19 80 GLU A N 1
ATOM 590 C CA . GLU A 1 80 ? 9.195 -8.617 -17.422 1 96.19 80 GLU A CA 1
ATOM 591 C C . GLU A 1 80 ? 8.383 -9.352 -16.359 1 96.19 80 GLU A C 1
ATOM 593 O O . GLU A 1 80 ? 8.625 -9.195 -15.164 1 96.19 80 GLU A O 1
ATOM 598 N N . VAL A 1 81 ? 7.441 -10.203 -16.844 1 96.75 81 VAL A N 1
ATOM 599 C CA . VAL A 1 81 ? 6.496 -10.812 -15.914 1 96.75 81 VAL A CA 1
ATOM 600 C C . VAL A 1 81 ? 6.832 -12.289 -15.734 1 96.75 81 VAL A C 1
ATOM 602 O O . VAL A 1 81 ? 6.969 -13.023 -16.719 1 96.75 81 VAL A O 1
ATOM 605 N N . ARG A 1 82 ? 7.031 -12.688 -14.516 1 95.44 82 ARG A N 1
ATOM 606 C CA . ARG A 1 82 ? 7.18 -14.086 -14.141 1 95.44 82 ARG A CA 1
ATOM 607 C C . ARG A 1 82 ? 6.051 -14.531 -13.211 1 95.44 82 ARG A C 1
ATOM 609 O O . ARG A 1 82 ? 5.824 -13.914 -12.164 1 95.44 82 ARG A O 1
ATOM 616 N N . ALA A 1 83 ? 5.309 -15.523 -13.641 1 95.31 83 ALA A N 1
ATOM 617 C CA . ALA A 1 83 ? 4.203 -16.047 -12.836 1 95.31 83 ALA A CA 1
ATOM 618 C C . ALA A 1 83 ? 4.605 -17.344 -12.125 1 95.31 83 ALA A C 1
ATOM 620 O O . ALA A 1 83 ? 5.207 -18.234 -12.734 1 95.31 83 ALA A O 1
ATOM 621 N N . GLU A 1 84 ? 4.352 -17.375 -10.891 1 94.19 84 GLU A N 1
ATOM 622 C CA . GLU A 1 84 ? 4.719 -18.547 -10.117 1 94.19 84 GLU A CA 1
ATOM 623 C C . GLU A 1 84 ? 3.568 -19 -9.219 1 94.19 84 GLU A C 1
ATOM 625 O O . GLU A 1 84 ? 2.885 -18.172 -8.617 1 94.19 84 GLU A O 1
ATOM 630 N N . LEU A 1 85 ? 3.365 -20.25 -9.164 1 92.75 85 LEU A N 1
ATOM 631 C CA . LEU A 1 85 ? 2.488 -20.906 -8.195 1 92.75 85 LEU A CA 1
ATOM 632 C C . LEU A 1 85 ? 3.301 -21.562 -7.082 1 92.75 85 LEU A C 1
ATOM 634 O O . LEU A 1 85 ? 4.25 -22.312 -7.355 1 92.75 85 LEU A O 1
ATOM 638 N N . ARG A 1 86 ? 2.973 -21.25 -5.879 1 92 86 ARG A N 1
ATOM 639 C CA . ARG A 1 86 ? 3.693 -21.828 -4.75 1 92 86 ARG A CA 1
ATOM 640 C C . ARG A 1 86 ? 2.727 -22.406 -3.725 1 92 86 ARG A C 1
ATOM 642 O O . ARG A 1 86 ? 1.696 -21.797 -3.422 1 92 86 ARG A O 1
ATOM 649 N N . ALA A 1 87 ? 3.064 -23.594 -3.25 1 88.5 87 ALA A N 1
ATOM 650 C CA . ALA A 1 87 ? 2.297 -24.203 -2.172 1 88.5 87 ALA A CA 1
ATOM 651 C C . ALA A 1 87 ? 2.822 -23.781 -0.807 1 88.5 87 ALA A C 1
ATOM 653 O O . ALA A 1 87 ? 4.035 -23.688 -0.602 1 88.5 87 ALA A O 1
ATOM 654 N N . GLY A 1 88 ? 1.912 -23.438 0.148 1 89.56 88 GLY A N 1
ATOM 655 C CA . GLY A 1 88 ? 2.291 -23.047 1.498 1 89.56 88 GLY A CA 1
ATOM 656 C C . GLY A 1 88 ? 1.391 -21.984 2.088 1 89.56 88 GLY A C 1
ATOM 657 O O . GLY A 1 88 ? 0.42 -21.562 1.454 1 89.56 88 GLY A O 1
ATOM 658 N N . ASP A 1 89 ? 1.649 -21.672 3.34 1 90.12 89 ASP A N 1
ATOM 659 C CA . ASP A 1 89 ? 0.96 -20.547 3.973 1 90.12 89 ASP A CA 1
ATOM 660 C C . ASP A 1 89 ? 1.172 -19.266 3.186 1 90.12 89 ASP A C 1
ATOM 662 O O . ASP A 1 89 ? 2.311 -18.875 2.918 1 90.12 89 ASP A O 1
ATOM 666 N N . PRO A 1 90 ? 0.15 -18.688 2.781 1 92.69 90 PRO A N 1
ATOM 667 C CA . PRO A 1 90 ? 0.264 -17.516 1.908 1 92.69 90 PRO A CA 1
ATOM 668 C C . PRO A 1 90 ? 1.182 -16.438 2.482 1 92.69 90 PRO A C 1
ATOM 670 O O . PRO A 1 90 ? 1.998 -15.859 1.757 1 92.69 90 PRO A O 1
ATOM 673 N N . VAL A 1 91 ? 1.098 -16.156 3.742 1 94 91 VAL A N 1
ATOM 674 C CA . VAL A 1 91 ? 1.917 -15.117 4.359 1 94 91 VAL A CA 1
ATOM 675 C C . VAL A 1 91 ? 3.393 -15.492 4.246 1 94 91 VAL A C 1
ATOM 677 O O . VAL A 1 91 ? 4.215 -14.68 3.812 1 94 91 VAL A O 1
ATOM 680 N N . GLN A 1 92 ? 3.674 -16.688 4.582 1 95.81 92 GLN A N 1
ATOM 681 C CA . GLN A 1 92 ? 5.055 -17.156 4.539 1 95.81 92 GLN A CA 1
ATOM 682 C C . GLN A 1 92 ? 5.586 -17.172 3.109 1 95.81 92 GLN A C 1
ATOM 684 O O . GLN A 1 92 ? 6.734 -16.781 2.865 1 95.81 92 GLN A O 1
ATOM 689 N N . VAL A 1 93 ? 4.754 -17.594 2.242 1 95.88 93 VAL A N 1
ATOM 690 C CA . VAL A 1 93 ? 5.148 -17.672 0.84 1 95.88 93 VAL A CA 1
ATOM 691 C C . VAL A 1 93 ? 5.41 -16.266 0.296 1 95.88 93 VAL A C 1
ATOM 693 O O . VAL A 1 93 ? 6.445 -16.016 -0.325 1 95.88 93 VAL A O 1
ATOM 696 N N . ILE A 1 94 ? 4.574 -15.352 0.542 1 97.38 94 ILE A N 1
ATOM 697 C CA . ILE A 1 94 ? 4.68 -13.984 0.033 1 97.38 94 ILE A CA 1
ATOM 698 C C . ILE A 1 94 ? 5.926 -13.312 0.607 1 97.38 94 ILE A C 1
ATOM 700 O O . ILE A 1 94 ? 6.742 -12.766 -0.137 1 97.38 94 ILE A O 1
ATOM 704 N N . LEU A 1 95 ? 6.055 -13.422 1.905 1 98.06 95 LEU A N 1
ATOM 705 C CA . LEU A 1 95 ? 7.18 -12.766 2.564 1 98.06 95 LEU A CA 1
ATOM 706 C C . LEU A 1 95 ? 8.5 -13.406 2.16 1 98.06 95 LEU A C 1
ATOM 708 O O . LEU A 1 95 ? 9.492 -12.711 1.917 1 98.06 95 LEU A O 1
ATOM 712 N N . GLY A 1 96 ? 8.484 -14.703 2.131 1 98.06 96 GLY A N 1
ATOM 713 C CA . GLY A 1 96 ? 9.68 -15.414 1.717 1 98.06 96 GLY A CA 1
ATOM 714 C C . GLY A 1 96 ? 10.125 -15.07 0.308 1 98.06 96 GLY A C 1
ATOM 715 O O . GLY A 1 96 ? 11.305 -14.828 0.066 1 98.06 96 GLY A O 1
ATOM 716 N N . GLU A 1 97 ? 9.195 -15.023 -0.63 1 98.06 97 GLU A N 1
ATOM 717 C CA . GLU A 1 97 ? 9.516 -14.695 -2.018 1 98.06 97 GLU A CA 1
ATOM 718 C C . GLU A 1 97 ? 9.969 -13.242 -2.15 1 98.06 97 GLU A C 1
ATOM 720 O O . GLU A 1 97 ? 10.891 -12.938 -2.91 1 98.06 97 GLU A O 1
ATOM 725 N N . ALA A 1 98 ? 9.344 -12.328 -1.452 1 98.44 98 ALA A N 1
ATOM 726 C CA . ALA A 1 98 ? 9.742 -10.93 -1.489 1 98.44 98 ALA A CA 1
ATOM 727 C C . ALA A 1 98 ? 11.195 -10.758 -1.07 1 98.44 98 ALA A C 1
ATOM 729 O O . ALA A 1 98 ? 11.945 -10.008 -1.696 1 98.44 98 ALA A O 1
ATOM 730 N N . ARG A 1 99 ? 11.547 -11.453 0.018 1 98.31 99 ARG A N 1
ATOM 731 C CA . ARG A 1 99 ? 12.914 -11.383 0.521 1 98.31 99 ARG A CA 1
ATOM 732 C C . ARG A 1 99 ? 13.891 -12.016 -0.462 1 98.31 99 ARG A C 1
ATOM 734 O O . ARG A 1 99 ? 14.922 -11.422 -0.789 1 98.31 99 ARG A O 1
ATOM 741 N N . ARG A 1 100 ? 13.539 -13.18 -0.931 1 98 100 ARG A N 1
ATOM 742 C CA . ARG A 1 100 ? 14.398 -13.945 -1.824 1 98 100 ARG A CA 1
ATOM 743 C C . ARG A 1 100 ? 14.688 -13.172 -3.107 1 98 100 ARG A C 1
ATOM 745 O O . ARG A 1 100 ? 15.82 -13.156 -3.59 1 98 100 ARG A O 1
ATOM 752 N N . LEU A 1 101 ? 13.695 -12.516 -3.658 1 98 101 LEU A N 1
ATOM 753 C CA . LEU A 1 101 ? 13.789 -11.859 -4.961 1 98 101 LEU A CA 1
ATOM 754 C C . LEU A 1 101 ? 14.25 -10.422 -4.812 1 98 101 LEU A C 1
ATOM 756 O O . LEU A 1 101 ? 14.547 -9.75 -5.809 1 98 101 LEU A O 1
ATOM 760 N N . GLY A 1 102 ? 14.359 -9.898 -3.553 1 98 102 GLY A N 1
ATOM 761 C CA . GLY A 1 102 ? 14.734 -8.508 -3.334 1 98 102 GLY A CA 1
ATOM 762 C C . GLY A 1 102 ? 13.719 -7.523 -3.877 1 98 102 GLY A C 1
ATOM 763 O O . GLY A 1 102 ? 14.086 -6.52 -4.488 1 98 102 GLY A O 1
ATOM 764 N N . CYS A 1 103 ? 12.453 -7.828 -3.691 1 98.44 103 CYS A N 1
ATOM 765 C CA . CYS A 1 103 ? 11.398 -6.953 -4.188 1 98.44 103 CYS A CA 1
ATOM 766 C C . CYS A 1 103 ? 11.391 -5.625 -3.443 1 98.44 103 CYS A C 1
ATOM 768 O O . CYS A 1 103 ? 11.609 -5.59 -2.23 1 98.44 103 CYS A O 1
ATOM 770 N N . GLU A 1 104 ? 11.109 -4.586 -4.164 1 97.94 104 GLU A N 1
ATOM 771 C CA . GLU A 1 104 ? 11.055 -3.271 -3.527 1 97.94 104 GLU A CA 1
ATOM 772 C C . GLU A 1 104 ? 9.617 -2.869 -3.219 1 97.94 104 GLU A C 1
ATOM 774 O O . GLU A 1 104 ? 9.375 -1.865 -2.541 1 97.94 104 GLU A O 1
ATOM 779 N N . LEU A 1 105 ? 8.695 -3.695 -3.75 1 98.62 105 LEU A N 1
ATOM 780 C CA . LEU A 1 105 ? 7.277 -3.441 -3.539 1 98.62 105 LEU A CA 1
ATOM 781 C C . LEU A 1 105 ? 6.484 -4.742 -3.557 1 98.62 105 LEU A C 1
ATOM 783 O O . LEU A 1 105 ? 6.719 -5.605 -4.406 1 98.62 105 LEU A O 1
ATOM 787 N N . ILE A 1 106 ? 5.629 -4.879 -2.6 1 98.62 106 ILE A N 1
ATOM 788 C CA . ILE A 1 106 ? 4.625 -5.938 -2.625 1 98.62 106 ILE A CA 1
ATOM 789 C C . ILE A 1 106 ? 3.256 -5.344 -2.939 1 98.62 106 ILE A C 1
ATOM 791 O O . ILE A 1 106 ? 2.855 -4.34 -2.342 1 98.62 106 ILE A O 1
ATOM 795 N N . VAL A 1 107 ? 2.559 -5.91 -3.883 1 98.38 107 VAL A N 1
ATOM 796 C CA . VAL A 1 107 ? 1.2 -5.508 -4.23 1 98.38 107 VAL A CA 1
ATOM 797 C C . VAL A 1 107 ? 0.222 -6.621 -3.855 1 98.38 107 VAL A C 1
ATOM 799 O O . VAL A 1 107 ? 0.369 -7.762 -4.301 1 98.38 107 VAL A O 1
ATOM 802 N N . ILE A 1 108 ? -0.778 -6.27 -3.002 1 96.88 108 ILE A N 1
ATOM 803 C CA . ILE A 1 108 ? -1.755 -7.25 -2.535 1 96.88 108 ILE A CA 1
ATOM 804 C C . ILE A 1 108 ? -3.15 -6.629 -2.551 1 96.88 108 ILE A C 1
ATOM 806 O O . ILE A 1 108 ? -3.301 -5.422 -2.754 1 96.88 108 ILE A O 1
ATOM 810 N N . GLY A 1 109 ? -4.109 -7.523 -2.408 1 94.19 109 GLY A N 1
ATOM 811 C CA . GLY A 1 109 ? -5.473 -7.059 -2.211 1 94.19 109 GLY A CA 1
ATOM 812 C C . GLY A 1 109 ? -5.867 -6.973 -0.748 1 94.19 109 GLY A C 1
ATOM 813 O O . GLY A 1 109 ? -5.047 -7.223 0.138 1 94.19 109 GLY A O 1
ATOM 814 N N . HIS A 1 110 ? -7.078 -6.418 -0.569 1 82.5 110 HIS A N 1
ATOM 815 C CA . HIS A 1 110 ? -7.691 -6.363 0.754 1 82.5 110 HIS A CA 1
ATOM 816 C C . HIS A 1 110 ? -8.961 -7.203 0.809 1 82.5 110 HIS A C 1
ATOM 818 O O . HIS A 1 110 ? -9.781 -7.16 -0.115 1 82.5 110 HIS A O 1
ATOM 824 N N . ARG A 1 111 ? -8.852 -8.258 1.691 1 67.75 111 ARG A N 1
ATOM 825 C CA . ARG A 1 111 ? -10.094 -9.016 1.846 1 67.75 111 ARG A CA 1
ATOM 826 C C . ARG A 1 111 ? -11.109 -8.234 2.668 1 67.75 111 ARG A C 1
ATOM 828 O O . ARG A 1 111 ? -10.773 -7.688 3.723 1 67.75 111 ARG A O 1
ATOM 835 N N . HIS A 1 112 ? -12.172 -7.812 2.086 1 59.22 112 HIS A N 1
ATOM 836 C CA . HIS A 1 112 ? -13.242 -7.113 2.793 1 59.22 112 HIS A CA 1
ATOM 837 C C . HIS A 1 112 ? -13.984 -8.055 3.736 1 59.22 112 HIS A C 1
ATOM 839 O O . HIS A 1 112 ? -14.867 -8.797 3.307 1 59.22 112 HIS A O 1
ATOM 845 N N . LEU A 1 113 ? -13.203 -8.617 4.754 1 52.78 113 LEU A N 1
ATOM 846 C CA . LEU A 1 113 ? -13.914 -9.5 5.684 1 52.78 113 LEU A CA 1
ATOM 847 C C . LEU A 1 113 ? -14.844 -8.695 6.582 1 52.78 113 LEU A C 1
ATOM 849 O O . LEU A 1 113 ? -14.648 -7.496 6.777 1 52.78 113 LEU A O 1
ATOM 853 N N . GLY A 1 114 ? -15.984 -9.305 6.953 1 53.41 114 GLY A N 1
ATOM 854 C CA . GLY A 1 114 ? -16.891 -8.695 7.914 1 53.41 114 GLY A CA 1
ATOM 855 C C . GLY A 1 114 ? -16.188 -8.281 9.195 1 53.41 114 GLY A C 1
ATOM 856 O O . GLY A 1 114 ? -15.062 -8.68 9.453 1 53.41 114 GLY A O 1
ATOM 857 N N . ARG A 1 115 ? -16.734 -7.246 9.836 1 50.56 115 ARG A N 1
ATOM 858 C CA . ARG A 1 115 ? -16.219 -6.621 11.047 1 50.56 115 ARG A CA 1
ATOM 859 C C . ARG A 1 115 ? -15.758 -7.672 12.047 1 50.56 115 ARG A C 1
ATOM 861 O O . ARG A 1 115 ? -14.688 -7.531 12.648 1 50.56 115 ARG A O 1
ATOM 868 N N . LEU A 1 116 ? -16.594 -8.578 12.328 1 50.41 116 LEU A N 1
ATOM 869 C CA . LEU A 1 116 ? -16.375 -9.578 13.367 1 50.41 116 LEU A CA 1
ATOM 870 C C . LEU A 1 116 ? -15.242 -10.531 12.977 1 50.41 116 LEU A C 1
ATOM 872 O O . LEU A 1 116 ? -14.445 -10.93 13.828 1 50.41 116 LEU A O 1
ATOM 876 N N . GLU A 1 117 ? -15.18 -10.914 11.828 1 51.47 117 GLU A N 1
ATOM 877 C CA . GLU A 1 117 ? -14.211 -11.898 11.344 1 51.47 117 GLU A CA 1
ATOM 878 C C . GLU A 1 117 ? -12.797 -11.32 11.312 1 51.47 117 GLU A C 1
ATOM 880 O O . GLU A 1 117 ? -11.82 -12.047 11.453 1 51.47 117 GLU A O 1
ATOM 885 N N . ARG A 1 118 ? -12.688 -10.031 11.242 1 52.72 118 ARG A N 1
ATOM 886 C CA . ARG A 1 118 ? -11.438 -9.297 11.109 1 52.72 118 ARG A CA 1
ATOM 887 C C . ARG A 1 118 ? -10.688 -9.258 12.438 1 52.72 118 ARG A C 1
ATOM 889 O O . ARG A 1 118 ? -9.453 -9.25 12.453 1 52.72 118 ARG A O 1
ATOM 896 N N . LEU A 1 119 ? -11.516 -9.016 13.508 1 50.53 119 LEU A N 1
ATOM 897 C CA . LEU A 1 119 ? -10.977 -8.781 14.844 1 50.53 119 LEU A CA 1
ATOM 898 C C . LEU A 1 119 ? -10.125 -9.961 15.297 1 50.53 119 LEU A C 1
ATOM 900 O O . LEU A 1 119 ? -9.125 -9.773 16 1 50.53 119 LEU A O 1
ATOM 904 N N . LEU A 1 120 ? -10.523 -11.242 15.031 1 50.94 120 LEU A N 1
ATOM 905 C CA . LEU A 1 120 ? -9.922 -12.391 15.711 1 50.94 120 LEU A CA 1
ATOM 906 C C . LEU A 1 120 ? -8.797 -12.984 14.875 1 50.94 120 LEU A C 1
ATOM 908 O O . LEU A 1 120 ? -7.965 -13.734 15.398 1 50.94 120 LEU A O 1
ATOM 912 N N . ASP A 1 121 ? -8.742 -12.82 13.508 1 55.62 121 ASP A N 1
ATOM 913 C CA . ASP A 1 121 ? -7.676 -13.414 12.711 1 55.62 121 ASP A CA 1
ATOM 914 C C . ASP A 1 121 ? -7.164 -12.438 11.656 1 55.62 121 ASP A C 1
ATOM 916 O O . ASP A 1 121 ? -7.891 -12.086 10.727 1 55.62 121 ASP A O 1
ATOM 920 N N . PRO A 1 122 ? -6.027 -11.867 12.039 1 62.72 122 PRO A N 1
ATOM 921 C CA . PRO A 1 122 ? -5.508 -10.938 11.031 1 62.72 122 PRO A CA 1
ATOM 922 C C . PRO A 1 122 ? -5.488 -11.539 9.633 1 62.72 122 PRO A C 1
ATOM 924 O O . PRO A 1 122 ? -5.148 -12.711 9.461 1 62.72 122 PRO A O 1
ATOM 927 N N . SER A 1 123 ? -6.012 -10.938 8.828 1 78.44 123 SER A N 1
ATOM 928 C CA . SER A 1 123 ? -6.016 -11.352 7.426 1 78.44 123 SER A CA 1
ATOM 929 C C . SER A 1 123 ? -4.598 -11.469 6.883 1 78.44 123 SER A C 1
ATOM 931 O O . SER A 1 123 ? -3.637 -11.055 7.535 1 78.44 123 SER A O 1
ATOM 933 N N . VAL A 1 124 ? -4.398 -12.25 5.824 1 85.44 124 VAL A N 1
ATOM 934 C CA . VAL A 1 124 ? -3.125 -12.398 5.125 1 85.44 124 VAL A CA 1
ATOM 935 C C . VAL A 1 124 ? -2.529 -11.016 4.844 1 85.44 124 VAL A C 1
ATOM 937 O O . VAL A 1 124 ? -1.342 -10.789 5.082 1 85.44 124 VAL A O 1
ATOM 940 N N . GLY A 1 125 ? -3.363 -10.117 4.387 1 88.94 125 GLY A N 1
ATOM 941 C CA . GLY A 1 125 ? -2.893 -8.773 4.09 1 88.94 125 GLY A CA 1
ATOM 942 C C . GLY A 1 125 ? -2.316 -8.062 5.301 1 88.94 125 GLY A C 1
ATOM 943 O O . GLY A 1 125 ? -1.254 -7.441 5.219 1 88.94 125 GLY A O 1
ATOM 944 N N . ASP A 1 126 ? -2.982 -8.203 6.414 1 86.44 126 ASP A N 1
ATOM 945 C CA . ASP A 1 126 ? -2.523 -7.559 7.641 1 86.44 126 ASP A CA 1
ATOM 946 C C . ASP A 1 126 ? -1.163 -8.102 8.07 1 86.44 126 ASP A C 1
ATOM 948 O O . ASP A 1 126 ? -0.272 -7.332 8.438 1 86.44 126 ASP A O 1
ATOM 952 N N . ARG A 1 127 ? -1.067 -9.328 8.008 1 88.75 127 ARG A N 1
ATOM 953 C CA . ARG A 1 127 ? 0.185 -9.953 8.422 1 88.75 127 ARG A CA 1
ATOM 954 C C . ARG A 1 127 ? 1.312 -9.617 7.449 1 88.75 127 ARG A C 1
ATOM 956 O O . ARG A 1 127 ? 2.455 -9.414 7.863 1 88.75 127 ARG A O 1
ATOM 963 N N . VAL A 1 128 ? 1.048 -9.57 6.184 1 93.81 128 VAL A N 1
ATOM 964 C CA . VAL A 1 128 ? 2.043 -9.188 5.191 1 93.81 128 VAL A CA 1
ATOM 965 C C . VAL A 1 128 ? 2.523 -7.762 5.465 1 93.81 128 VAL A C 1
ATOM 967 O O . VAL A 1 128 ? 3.729 -7.5 5.484 1 93.81 128 VAL A O 1
ATOM 970 N N . ILE A 1 129 ? 1.622 -6.91 5.766 1 92.88 129 ILE A N 1
ATOM 971 C CA . ILE A 1 129 ? 1.979 -5.52 6.027 1 92.88 129 ILE A CA 1
ATOM 972 C C . ILE A 1 129 ? 2.871 -5.438 7.262 1 92.88 129 ILE A C 1
ATOM 974 O O . ILE A 1 129 ? 3.859 -4.695 7.273 1 92.88 129 ILE A O 1
ATOM 978 N N . ARG A 1 130 ? 2.619 -6.191 8.188 1 89.69 130 ARG A N 1
ATOM 979 C CA . ARG A 1 130 ? 3.326 -6.129 9.469 1 89.69 130 ARG A CA 1
ATOM 980 C C . ARG A 1 130 ? 4.75 -6.652 9.328 1 89.69 130 ARG A C 1
ATOM 982 O O . ARG A 1 130 ? 5.664 -6.168 10 1 89.69 130 ARG A O 1
ATOM 989 N N . GLU A 1 131 ? 4.949 -7.523 8.422 1 93.19 131 GLU A N 1
ATOM 990 C CA . GLU A 1 131 ? 6.207 -8.266 8.438 1 93.19 131 GLU A CA 1
ATOM 991 C C . GLU A 1 131 ? 6.984 -8.055 7.141 1 93.19 131 GLU A C 1
ATOM 993 O O . GLU A 1 131 ? 8.102 -8.547 6.992 1 93.19 131 GLU A O 1
ATOM 998 N N . ALA A 1 132 ? 6.449 -7.297 6.273 1 96.19 132 ALA A N 1
ATOM 999 C CA . ALA A 1 132 ? 7.043 -7.137 4.949 1 96.19 132 ALA A CA 1
ATOM 1000 C C . ALA A 1 132 ? 8.406 -6.453 5.039 1 96.19 132 ALA A C 1
ATOM 1002 O O . ALA A 1 132 ? 8.594 -5.539 5.844 1 96.19 132 ALA A O 1
ATOM 1003 N N . PRO A 1 133 ? 9.336 -6.82 4.23 1 96.38 133 PRO A N 1
ATOM 1004 C CA . PRO A 1 133 ? 10.664 -6.203 4.172 1 96.38 133 PRO A CA 1
ATOM 1005 C C . PRO A 1 133 ? 10.68 -4.922 3.342 1 96.38 133 PRO A C 1
ATOM 1007 O O . PRO A 1 133 ? 11.703 -4.234 3.281 1 96.38 133 PRO A O 1
ATOM 1010 N N . CYS A 1 134 ? 9.633 -4.637 2.66 1 97.5 134 CYS A N 1
ATOM 1011 C CA . CYS A 1 134 ? 9.492 -3.494 1.766 1 97.5 134 CYS A CA 1
ATOM 1012 C C . CYS A 1 134 ? 8.07 -2.943 1.799 1 97.5 134 CYS A C 1
ATOM 1014 O O . CYS A 1 134 ? 7.176 -3.559 2.383 1 97.5 134 CYS A O 1
ATOM 1016 N N . PRO A 1 135 ? 7.832 -1.761 1.184 1 98 135 PRO A N 1
ATOM 1017 C CA . PRO A 1 135 ? 6.488 -1.179 1.184 1 98 135 PRO A CA 1
ATOM 1018 C C . PRO A 1 135 ? 5.449 -2.1 0.553 1 98 135 PRO A C 1
ATOM 1020 O O . PRO A 1 135 ? 5.785 -2.928 -0.297 1 98 135 PRO A O 1
ATOM 1023 N N . VAL A 1 136 ? 4.246 -1.93 1.035 1 98 136 VAL A N 1
ATOM 1024 C CA . VAL A 1 136 ? 3.139 -2.75 0.558 1 98 136 VAL A CA 1
ATOM 1025 C C . VAL A 1 136 ? 2.053 -1.856 -0.036 1 98 136 VAL A C 1
ATOM 1027 O O . VAL A 1 136 ? 1.605 -0.902 0.605 1 98 136 VAL A O 1
ATOM 1030 N N . LEU A 1 137 ? 1.73 -2.123 -1.263 1 98.44 137 LEU A N 1
ATOM 1031 C CA . LEU A 1 137 ? 0.629 -1.465 -1.958 1 98.44 137 LEU A CA 1
ATOM 1032 C C . LEU A 1 137 ? -0.633 -2.318 -1.908 1 98.44 137 LEU A C 1
ATOM 1034 O O . LEU A 1 137 ? -0.655 -3.432 -2.438 1 98.44 137 LEU A O 1
ATOM 1038 N N . VAL A 1 138 ? -1.682 -1.775 -1.271 1 97 138 VAL A N 1
ATOM 1039 C CA . VAL A 1 138 ? -2.893 -2.543 -1 1 97 138 VAL A CA 1
ATOM 1040 C C . VAL A 1 138 ? -4.027 -2.045 -1.892 1 97 138 VAL A C 1
ATOM 1042 O O . VAL A 1 138 ? -4.402 -0.871 -1.835 1 97 138 VAL A O 1
ATOM 1045 N N . GLU A 1 139 ? -4.496 -2.934 -2.715 1 97.06 139 GLU A N 1
ATOM 1046 C CA . GLU A 1 139 ? -5.719 -2.656 -3.461 1 97.06 139 GLU A CA 1
ATOM 1047 C C . GLU A 1 139 ? -6.953 -2.824 -2.578 1 97.06 139 GLU A C 1
ATOM 1049 O O . GLU A 1 139 ? -7.258 -3.932 -2.133 1 97.06 139 GLU A O 1
ATOM 1054 N N . VAL A 1 140 ? -7.668 -1.754 -2.379 1 94 140 VAL A N 1
ATOM 1055 C CA . VAL A 1 140 ? -8.766 -1.812 -1.422 1 94 140 VAL A CA 1
ATOM 1056 C C . VAL A 1 140 ? -10.102 -1.761 -2.162 1 94 140 VAL A C 1
ATOM 1058 O O . VAL A 1 140 ? -11.156 -2.01 -1.574 1 94 140 VAL A O 1
ATOM 1061 N N . ARG A 1 141 ? -10.125 -1.404 -3.432 1 90.12 141 ARG A N 1
ATOM 1062 C CA . ARG A 1 141 ? -11.352 -1.277 -4.211 1 90.12 141 ARG A CA 1
ATOM 1063 C C . ARG A 1 141 ? -11.898 -2.646 -4.594 1 90.12 141 ARG A C 1
ATOM 1065 O O . ARG A 1 141 ? -11.133 -3.574 -4.863 1 90.12 141 ARG A O 1
ATOM 1072 N N . GLU A 1 142 ? -13.156 -2.688 -4.531 1 81 142 GLU A N 1
ATOM 1073 C CA . GLU A 1 142 ? -13.812 -3.951 -4.852 1 81 142 GLU A CA 1
ATOM 1074 C C . GLU A 1 142 ? -13.695 -4.27 -6.34 1 81 142 GLU A C 1
ATOM 1076 O O . GLU A 1 142 ? -13.625 -3.363 -7.172 1 81 142 GLU A O 1
ATOM 1081 N N . GLY A 1 143 ? -13.414 -5.441 -6.574 1 71.19 143 GLY A N 1
ATOM 1082 C CA . GLY A 1 143 ? -13.328 -5.895 -7.953 1 71.19 143 GLY A CA 1
ATOM 1083 C C . GLY A 1 143 ? -14.641 -5.773 -8.703 1 71.19 143 GLY A C 1
ATOM 1084 O O . GLY A 1 143 ? -15.695 -5.566 -8.094 1 71.19 143 GLY A O 1
ATOM 1085 N N . ASP A 1 144 ? -14.609 -5.324 -10.078 1 58.75 144 ASP A N 1
ATOM 1086 C CA . ASP A 1 144 ? -15.789 -5.32 -10.938 1 58.75 144 ASP A CA 1
ATOM 1087 C C . ASP A 1 144 ? -16.5 -6.664 -10.891 1 58.75 144 ASP A C 1
ATOM 1089 O O . ASP A 1 144 ? -15.867 -7.719 -10.875 1 58.75 144 ASP A O 1
ATOM 1093 N N . ALA A 1 145 ? -17.719 -6.824 -10.086 1 50.12 145 ALA A N 1
ATOM 1094 C CA . ALA A 1 145 ? -18.547 -8.016 -10.242 1 50.12 145 ALA A CA 1
ATOM 1095 C C . ALA A 1 145 ? -18.688 -8.391 -11.719 1 50.12 145 ALA A C 1
ATOM 1097 O O . ALA A 1 145 ? -19.359 -7.688 -12.484 1 50.12 145 ALA A O 1
ATOM 1098 N N . GLN A 1 146 ? -17.891 -8.547 -12.523 1 42.5 146 GLN A N 1
ATOM 1099 C CA . GLN A 1 146 ? -18.375 -8.961 -13.836 1 42.5 146 GLN A CA 1
ATOM 1100 C C . GLN A 1 146 ? -19.375 -10.109 -13.703 1 42.5 146 GLN A C 1
ATOM 1102 O O . GLN A 1 146 ? -20 -10.516 -14.688 1 42.5 146 GLN A O 1
ATOM 1107 N N . GLY A 1 147 ? -19.484 -11.156 -12.852 1 35.5 147 GLY A N 1
ATOM 1108 C CA . GLY A 1 147 ? -20.375 -12.219 -13.328 1 35.5 147 GLY A CA 1
ATOM 1109 C C . GLY A 1 147 ? -21.766 -11.727 -13.664 1 35.5 147 GLY A C 1
ATOM 1110 O O . GLY A 1 147 ? -22.672 -12.531 -13.883 1 35.5 147 GLY A O 1
ATOM 1111 N N . SER A 1 148 ? -22.078 -10.398 -13.648 1 32 148 SER A N 1
ATOM 1112 C CA . SER A 1 148 ? -23.344 -10.492 -14.352 1 32 148 SER A CA 1
ATOM 1113 C C . SER A 1 148 ? -23.141 -10.648 -15.859 1 32 148 SER A C 1
ATOM 1115 O O . SER A 1 148 ? -22.141 -10.172 -16.406 1 32 148 SER A O 1
ATOM 1117 N N . MET B 1 1 ? 2.262 4.945 -12.609 1 89.88 1 MET B N 1
ATOM 1118 C CA . MET B 1 1 ? 2.531 6.066 -11.711 1 89.88 1 MET B CA 1
ATOM 1119 C C . MET B 1 1 ? 1.238 6.777 -11.328 1 89.88 1 MET B C 1
ATOM 1121 O O . MET B 1 1 ? 0.197 6.562 -11.953 1 89.88 1 MET B O 1
ATOM 1125 N N . PHE B 1 2 ? 1.283 7.527 -10.227 1 97.06 2 PHE B N 1
ATOM 1126 C CA . PHE B 1 2 ? 0.084 8.133 -9.656 1 97.06 2 PHE B CA 1
ATOM 1127 C C . PHE B 1 2 ? 0.13 9.648 -9.789 1 97.06 2 PHE B C 1
ATOM 1129 O O . PHE B 1 2 ? 1.187 10.266 -9.617 1 97.06 2 PHE B O 1
ATOM 1136 N N . HIS B 1 3 ? -1.024 10.211 -10.086 1 97.5 3 HIS B N 1
ATOM 1137 C CA . HIS B 1 3 ? -1.038 11.633 -10.406 1 97.5 3 HIS B CA 1
ATOM 1138 C C . HIS B 1 3 ? -1.572 12.461 -9.242 1 97.5 3 HIS B C 1
ATOM 1140 O O . HIS B 1 3 ? -1.303 13.664 -9.148 1 97.5 3 HIS B O 1
ATOM 1146 N N . THR B 1 4 ? -2.4 11.953 -8.422 1 98.38 4 THR B N 1
ATOM 1147 C CA . THR B 1 4 ? -2.928 12.625 -7.238 1 98.38 4 THR B CA 1
ATOM 1148 C C . THR B 1 4 ? -2.748 11.75 -6 1 98.38 4 THR B C 1
ATOM 1150 O O . THR B 1 4 ? -3.396 10.711 -5.867 1 98.38 4 THR B O 1
ATOM 1153 N N . LEU B 1 5 ? -1.896 12.18 -5.086 1 98.44 5 LEU B N 1
ATOM 1154 C CA . LEU B 1 5 ? -1.547 11.391 -3.906 1 98.44 5 LEU B CA 1
ATOM 1155 C C . LEU B 1 5 ? -1.861 12.156 -2.627 1 98.44 5 LEU B C 1
ATOM 1157 O O . LEU B 1 5 ? -1.643 13.367 -2.555 1 98.44 5 LEU B O 1
ATOM 1161 N N . LEU B 1 6 ? -2.393 11.453 -1.69 1 98.69 6 LEU B N 1
ATOM 1162 C CA . LEU B 1 6 ? -2.436 11.938 -0.315 1 98.69 6 LEU B CA 1
ATOM 1163 C C . LEU B 1 6 ? -1.362 11.266 0.532 1 98.69 6 LEU B C 1
ATOM 1165 O O . LEU B 1 6 ? -1.34 10.039 0.649 1 98.69 6 LEU B O 1
ATOM 1169 N N . VAL B 1 7 ? -0.496 12.055 1.02 1 98.12 7 VAL B N 1
ATOM 1170 C CA . VAL B 1 7 ? 0.587 11.57 1.869 1 98.12 7 VAL B CA 1
ATOM 1171 C C . VAL B 1 7 ? 0.334 11.984 3.316 1 98.12 7 VAL B C 1
ATOM 1173 O O . VAL B 1 7 ? 0.391 13.172 3.648 1 98.12 7 VAL B O 1
ATOM 1176 N N . ALA B 1 8 ? 0.073 10.992 4.137 1 96.75 8 ALA B N 1
ATOM 1177 C CA . ALA B 1 8 ? -0.229 11.258 5.539 1 96.75 8 ALA B CA 1
ATOM 1178 C C . ALA B 1 8 ? 0.979 10.969 6.426 1 96.75 8 ALA B C 1
ATOM 1180 O O . ALA B 1 8 ? 1.483 9.844 6.449 1 96.75 8 ALA B O 1
ATOM 1181 N N . ILE B 1 9 ? 1.364 12 7.156 1 93.44 9 ILE B N 1
ATOM 1182 C CA . ILE B 1 9 ? 2.518 11.875 8.039 1 93.44 9 ILE B CA 1
ATOM 1183 C C . ILE B 1 9 ? 2.154 12.375 9.438 1 93.44 9 ILE B C 1
ATOM 1185 O O . ILE B 1 9 ? 1.188 13.117 9.609 1 93.44 9 ILE B O 1
ATOM 1189 N N . ASP B 1 10 ? 2.943 11.852 10.453 1 84.69 10 ASP B N 1
ATOM 1190 C CA . ASP B 1 10 ? 2.643 12.219 11.836 1 84.69 10 ASP B CA 1
ATOM 1191 C C . ASP B 1 10 ? 3.889 12.742 12.547 1 84.69 10 ASP B C 1
ATOM 1193 O O . ASP B 1 10 ? 3.883 12.914 13.766 1 84.69 10 ASP B O 1
ATOM 1197 N N . GLY B 1 11 ? 4.949 12.93 11.883 1 82.12 11 GLY B N 1
ATOM 1198 C CA . GLY B 1 11 ? 6.18 13.43 12.477 1 82.12 11 GLY B CA 1
ATOM 1199 C C . GLY B 1 11 ? 7.016 12.336 13.117 1 82.12 11 GLY B C 1
ATOM 1200 O O . GLY B 1 11 ? 8.055 12.617 13.719 1 82.12 11 GLY B O 1
ATOM 1201 N N . GLY B 1 12 ? 6.57 11.141 13.031 1 82.69 12 GLY B N 1
ATOM 1202 C CA . GLY B 1 12 ? 7.328 10.016 13.57 1 82.69 12 GLY B CA 1
ATOM 1203 C C . GLY B 1 12 ? 8.555 9.672 12.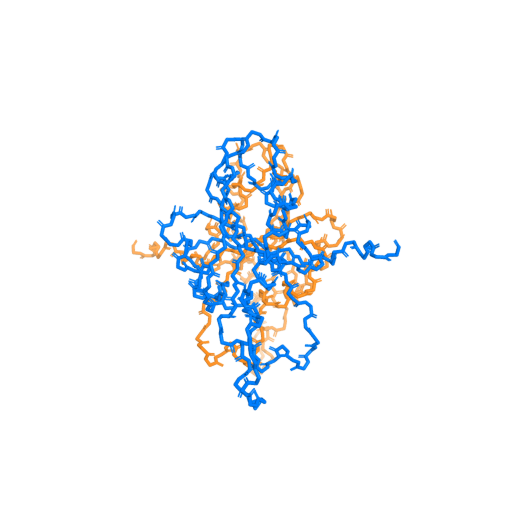742 1 82.69 12 GLY B C 1
ATOM 1204 O O . GLY B 1 12 ? 8.906 10.406 11.82 1 82.69 12 GLY B O 1
ATOM 1205 N N . PRO B 1 13 ? 9.258 8.625 13.109 1 83.56 13 PRO B N 1
ATOM 1206 C CA . PRO B 1 13 ? 10.539 8.242 12.5 1 83.56 13 PRO B CA 1
ATOM 1207 C C . PRO B 1 13 ? 10.406 7.902 11.016 1 83.56 13 PRO B C 1
ATOM 1209 O O . PRO B 1 13 ? 11.383 8 10.266 1 83.56 13 PRO B O 1
ATOM 1212 N N . GLN B 1 14 ? 9.242 7.59 10.586 1 89.44 14 GLN B N 1
ATOM 1213 C CA . GLN B 1 14 ? 9.078 7.133 9.211 1 89.44 14 GLN B CA 1
ATOM 1214 C C . GLN B 1 14 ? 8.758 8.297 8.273 1 89.44 14 GLN B C 1
ATOM 1216 O O . GLN B 1 14 ? 8.625 8.109 7.066 1 89.44 14 GLN B O 1
ATOM 1221 N N . THR B 1 15 ? 8.633 9.477 8.797 1 90.44 15 THR B N 1
ATOM 1222 C CA . THR B 1 15 ? 8.18 10.617 8.023 1 90.44 15 THR B CA 1
ATOM 1223 C C . THR B 1 15 ? 9.008 10.766 6.742 1 90.44 15 THR B C 1
ATOM 1225 O O . THR B 1 15 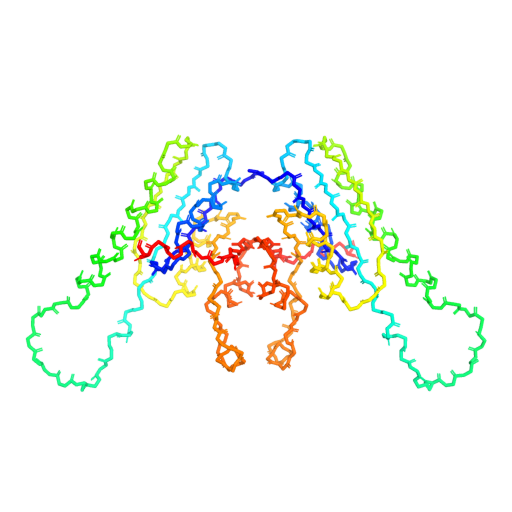? 8.445 10.891 5.652 1 90.44 15 THR B O 1
ATOM 1228 N N . ARG B 1 16 ? 10.305 10.688 6.832 1 91.62 16 ARG B N 1
ATOM 1229 C CA . ARG B 1 16 ? 11.18 10.836 5.668 1 91.62 16 ARG B CA 1
ATOM 1230 C C . ARG B 1 16 ? 10.953 9.711 4.668 1 91.62 16 ARG B C 1
ATOM 1232 O O . ARG B 1 16 ? 10.859 9.953 3.463 1 91.62 16 ARG B O 1
ATOM 1239 N N . ARG B 1 17 ? 10.883 8.562 5.148 1 94.19 17 ARG B N 1
ATOM 1240 C CA . ARG B 1 17 ? 10.695 7.41 4.266 1 94.19 17 ARG B CA 1
ATOM 1241 C C . ARG B 1 17 ? 9.344 7.469 3.566 1 94.19 17 ARG B C 1
ATOM 1243 O O . ARG B 1 17 ? 9.227 7.078 2.404 1 94.19 17 ARG B O 1
ATOM 1250 N N . ILE B 1 18 ? 8.352 7.949 4.297 1 96.12 18 ILE B N 1
ATOM 1251 C CA . ILE B 1 18 ? 7.023 8.086 3.705 1 96.12 18 ILE B CA 1
ATOM 1252 C C . ILE B 1 18 ? 7.07 9.094 2.557 1 96.12 18 ILE B C 1
ATOM 1254 O O . ILE B 1 18 ? 6.523 8.844 1.48 1 96.12 18 ILE B O 1
ATOM 1258 N N . ALA B 1 19 ? 7.7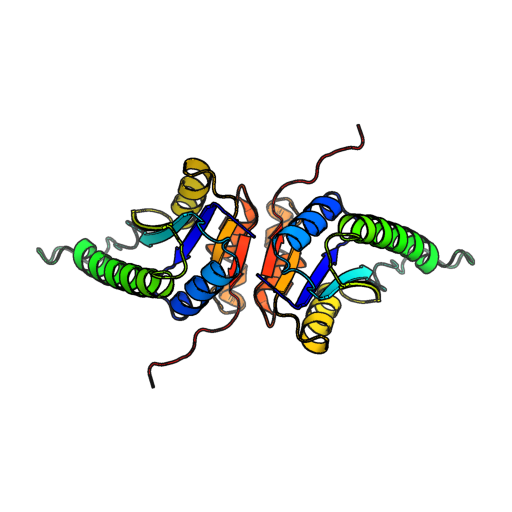46 10.172 2.762 1 94.81 19 ALA B N 1
ATOM 1259 C CA . ALA B 1 19 ? 7.871 11.195 1.728 1 94.81 19 ALA B CA 1
ATOM 1260 C C . ALA B 1 19 ? 8.633 10.664 0.518 1 94.81 19 ALA B C 1
ATOM 1262 O O . ALA B 1 19 ? 8.234 10.891 -0.625 1 94.81 19 ALA B O 1
ATOM 1263 N N . GLU B 1 20 ? 9.695 10 0.756 1 94.5 20 GLU B N 1
ATOM 1264 C CA . GLU B 1 20 ? 10.492 9.422 -0.325 1 94.5 20 GLU B CA 1
ATOM 1265 C C . GLU B 1 20 ? 9.68 8.391 -1.111 1 94.5 20 GLU B C 1
ATOM 1267 O O . GLU B 1 20 ? 9.766 8.336 -2.34 1 94.5 20 GLU B O 1
ATOM 1272 N N . LEU B 1 21 ? 8.953 7.582 -0.381 1 96.69 21 LEU B N 1
ATOM 1273 C CA . LEU B 1 21 ? 8.109 6.578 -1.018 1 96.69 21 LEU B CA 1
ATOM 1274 C C . LEU B 1 21 ? 7.059 7.238 -1.904 1 96.69 21 LEU B C 1
ATOM 1276 O O . LEU B 1 21 ? 6.797 6.773 -3.016 1 96.69 21 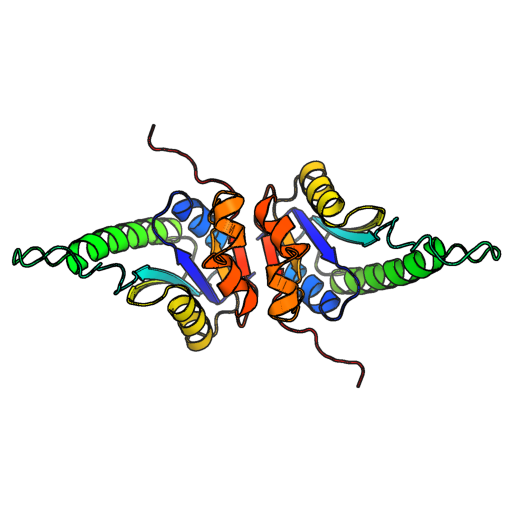LEU B O 1
ATOM 1280 N N . ALA B 1 22 ? 6.457 8.289 -1.386 1 96.94 22 ALA B N 1
ATOM 1281 C CA . ALA B 1 22 ? 5.484 9.047 -2.172 1 96.94 22 ALA B CA 1
ATOM 1282 C C . ALA B 1 22 ? 6.117 9.594 -3.449 1 96.94 22 ALA B C 1
ATOM 1284 O O . ALA B 1 22 ? 5.512 9.539 -4.52 1 96.94 22 ALA B O 1
ATOM 1285 N N . ARG B 1 23 ? 7.332 10.078 -3.309 1 96 23 ARG B N 1
ATOM 1286 C CA . ARG B 1 23 ? 8.047 10.586 -4.473 1 96 23 ARG B CA 1
ATOM 1287 C C . ARG B 1 23 ? 8.273 9.484 -5.5 1 96 23 ARG B C 1
ATOM 1289 O O . ARG B 1 23 ? 8.109 9.703 -6.703 1 96 23 ARG B O 1
ATOM 1296 N N . GLN B 1 24 ? 8.648 8.391 -5.043 1 95.81 24 GLN B N 1
ATOM 1297 C CA . GLN B 1 24 ? 8.906 7.246 -5.91 1 95.81 24 GLN B CA 1
ATOM 1298 C C . GLN B 1 24 ? 7.645 6.809 -6.641 1 95.81 24 GLN B C 1
ATOM 1300 O O . GLN B 1 24 ? 7.707 6.379 -7.797 1 95.81 24 GLN B O 1
ATOM 1305 N N . ALA B 1 25 ? 6.5 6.941 -6 1 97.12 25 ALA B N 1
ATOM 1306 C CA . ALA B 1 25 ? 5.23 6.477 -6.547 1 97.12 25 ALA B CA 1
ATOM 1307 C C . ALA B 1 25 ? 4.617 7.523 -7.477 1 97.12 25 ALA B C 1
ATOM 1309 O O . ALA B 1 25 ? 3.775 7.199 -8.32 1 97.12 25 ALA B O 1
ATOM 1310 N N . ALA B 1 26 ? 4.98 8.773 -7.352 1 96.69 26 ALA B N 1
ATOM 1311 C CA . ALA B 1 26 ? 4.328 9.898 -8.023 1 96.69 26 ALA B CA 1
ATOM 1312 C C . ALA B 1 26 ? 4.805 10.023 -9.469 1 96.69 26 ALA B C 1
ATOM 1314 O O . ALA B 1 26 ? 5.992 9.852 -9.75 1 96.69 26 ALA B O 1
ATOM 1315 N N . ALA B 1 27 ? 3.881 10.297 -10.359 1 95.19 27 ALA B N 1
ATOM 1316 C CA . ALA B 1 27 ? 4.211 10.648 -11.742 1 95.19 27 ALA B CA 1
ATOM 1317 C C . ALA B 1 27 ? 4.793 12.055 -11.82 1 95.19 27 ALA B C 1
ATOM 1319 O O . ALA B 1 27 ? 4.543 12.891 -10.945 1 95.19 27 ALA B O 1
ATOM 1320 N N . PRO B 1 28 ? 5.594 12.242 -12.875 1 93.31 28 PRO B N 1
ATOM 1321 C CA . PRO B 1 28 ? 5.996 13.633 -13.086 1 93.31 28 PRO B CA 1
ATOM 1322 C C . PRO B 1 28 ? 4.801 14.586 -13.164 1 93.31 28 PRO B C 1
ATOM 1324 O O . PRO B 1 28 ? 3.805 14.273 -13.82 1 93.31 28 PRO B O 1
ATOM 1327 N N . GLY B 1 29 ? 4.91 15.648 -12.398 1 95.31 29 GLY B N 1
ATOM 1328 C CA . GLY B 1 29 ? 3.852 16.641 -12.414 1 95.31 29 GLY B CA 1
ATOM 1329 C C . GLY B 1 29 ? 2.684 16.297 -11.508 1 95.31 29 GLY B C 1
ATOM 1330 O O . GLY B 1 29 ? 1.675 17 -11.484 1 95.31 29 GLY B O 1
ATOM 1331 N N . ALA B 1 30 ? 2.832 15.258 -10.75 1 97.12 30 ALA B N 1
ATOM 1332 C CA . ALA B 1 30 ? 1.743 14.805 -9.891 1 97.12 30 ALA B CA 1
ATOM 1333 C C . ALA B 1 30 ? 1.434 15.836 -8.805 1 97.12 30 ALA B C 1
ATOM 1335 O O . ALA B 1 30 ? 2.305 16.609 -8.414 1 97.12 30 ALA B O 1
ATOM 1336 N N . ARG B 1 31 ? 0.183 15.859 -8.383 1 97.62 31 ARG B N 1
ATOM 1337 C CA . ARG B 1 31 ? -0.255 16.625 -7.215 1 97.62 31 ARG B CA 1
ATOM 1338 C C . ARG B 1 31 ? -0.119 15.797 -5.938 1 97.62 31 ARG B C 1
ATOM 1340 O O . ARG B 1 31 ? -0.74 14.742 -5.809 1 97.62 31 ARG B O 1
ATOM 1347 N N . VAL B 1 32 ? 0.682 16.297 -5.059 1 97.69 32 VAL B N 1
ATOM 1348 C CA . VAL B 1 32 ? 0.926 15.602 -3.799 1 97.69 32 VAL B CA 1
ATOM 1349 C C . VAL B 1 32 ? 0.378 16.438 -2.637 1 97.69 32 VAL B C 1
ATOM 1351 O O . VAL B 1 32 ? 0.845 17.547 -2.385 1 97.69 32 VAL B O 1
ATOM 1354 N N . HIS B 1 33 ? -0.625 15.891 -1.98 1 98.06 33 HIS B N 1
ATOM 1355 C CA . HIS B 1 33 ? -1.184 16.5 -0.781 1 98.06 33 HIS B CA 1
ATOM 1356 C C . HIS B 1 33 ? -0.567 15.906 0.481 1 98.06 33 HIS B C 1
ATOM 1358 O O . HIS B 1 33 ? -0.878 14.773 0.855 1 98.06 33 HIS B O 1
ATOM 1364 N N . LEU B 1 34 ? 0.305 16.656 1.051 1 97.31 34 LEU B N 1
ATOM 1365 C CA . LEU B 1 34 ? 0.957 16.281 2.301 1 97.31 34 LEU B CA 1
ATOM 1366 C C . LEU B 1 34 ? 0.103 16.672 3.5 1 97.31 34 LEU B C 1
ATOM 1368 O O . LEU B 1 34 ? -0.193 17.859 3.693 1 97.31 34 LEU B O 1
ATOM 1372 N N . LEU B 1 35 ? -0.265 15.672 4.289 1 96.81 35 LEU B N 1
ATOM 1373 C CA . LEU B 1 35 ? -1.261 15.891 5.332 1 96.81 35 LEU B CA 1
ATOM 1374 C C . LEU B 1 35 ? -0.726 15.461 6.691 1 96.81 35 LEU B C 1
ATOM 1376 O O . LEU B 1 35 ? -0.149 14.375 6.824 1 96.81 35 LEU B O 1
ATOM 1380 N N . CYS B 1 36 ? -0.828 16.266 7.637 1 93.81 36 CYS B N 1
ATOM 1381 C CA . CYS B 1 36 ? -0.616 15.938 9.039 1 93.81 36 CYS B CA 1
ATOM 1382 C C . CYS B 1 36 ? -1.876 16.203 9.859 1 93.81 36 CYS B C 1
ATOM 1384 O O . CYS B 1 36 ? -2.396 17.312 9.867 1 93.81 36 CYS B O 1
ATOM 1386 N N . ALA B 1 37 ? -2.4 15.102 10.438 1 89.75 37 ALA B N 1
ATOM 1387 C CA . ALA B 1 37 ? -3.584 15.211 11.289 1 89.75 37 ALA B CA 1
ATOM 1388 C C . ALA B 1 37 ? -3.195 15.312 12.758 1 89.75 37 ALA B C 1
ATOM 1390 O O . ALA B 1 37 ? -2.393 14.516 13.25 1 89.75 37 ALA B O 1
ATOM 1391 N N . VAL B 1 38 ? -3.682 16.266 13.5 1 81.94 38 VAL B N 1
ATOM 1392 C CA . VAL B 1 38 ? -3.43 16.453 14.93 1 81.94 38 VAL B CA 1
ATOM 1393 C C . VAL B 1 38 ? -4.73 16.297 15.711 1 81.94 38 VAL B C 1
ATOM 1395 O O . VAL B 1 38 ? -5.77 16.828 15.305 1 81.94 38 VAL B O 1
ATOM 1398 N N . ASP B 1 39 ? -4.715 15.133 16.578 1 71.31 39 ASP B N 1
ATOM 1399 C CA . ASP B 1 39 ? -5.918 14.906 17.375 1 71.31 39 ASP B CA 1
ATOM 1400 C C . ASP B 1 39 ? -6.238 16.109 18.25 1 71.31 39 ASP B C 1
ATOM 1402 O O . ASP B 1 39 ? -5.371 16.609 18.969 1 71.31 39 ASP B O 1
ATOM 1406 N N . ALA B 1 40 ? -7.348 16.703 17.953 1 56.88 40 ALA B N 1
ATOM 1407 C CA . ALA B 1 40 ? -7.77 17.812 18.812 1 56.88 40 ALA B CA 1
ATOM 1408 C C . ALA B 1 40 ? -7.969 17.359 20.25 1 56.88 40 ALA B C 1
ATOM 1410 O O . ALA B 1 40 ? -7.754 18.125 21.188 1 56.88 40 ALA B O 1
ATOM 1411 N N . GLY B 1 41 ? -8.539 16.094 20.531 1 52.44 41 GLY B N 1
ATOM 1412 C CA . GLY B 1 41 ? -8.852 15.656 21.875 1 52.44 41 GLY B CA 1
ATOM 1413 C C . GLY B 1 41 ? -7.625 15.266 22.688 1 52.44 41 GLY B C 1
ATOM 1414 O O . GLY B 1 41 ? -7.73 14.898 23.859 1 52.44 41 GLY B O 1
ATOM 1415 N N . TYR B 1 42 ? -6.656 14.602 22.141 1 45.44 42 TYR B N 1
ATOM 1416 C CA . TYR B 1 42 ? -5.539 14.305 23.031 1 45.44 42 TYR B CA 1
ATOM 1417 C C . TYR B 1 42 ? -5.109 15.555 23.797 1 45.44 42 TYR B C 1
ATOM 1419 O O . TYR B 1 42 ? -4.117 15.531 24.531 1 45.44 42 TYR B O 1
ATOM 1427 N N . ALA B 1 43 ? -5.816 16.641 23.656 1 40.06 43 ALA B N 1
ATOM 1428 C CA . ALA B 1 43 ? -5.797 17.594 24.766 1 40.06 43 ALA B CA 1
ATOM 1429 C C . ALA B 1 43 ? -6.508 17 25.984 1 40.06 43 ALA B C 1
ATOM 1431 O O . ALA B 1 43 ? -7.734 16.875 26 1 40.06 43 ALA B O 1
ATOM 1432 N N . LEU B 1 44 ? -5.992 15.914 26.625 1 35.78 44 LEU B N 1
ATOM 1433 C CA . LEU B 1 44 ? -6.523 15.352 27.875 1 35.78 44 LEU B CA 1
ATOM 1434 C C . LEU B 1 44 ? -7.109 16.453 28.75 1 35.78 44 LEU B C 1
ATOM 1436 O O . LEU B 1 44 ? -6.438 17.438 29.062 1 35.78 44 LEU B O 1
ATOM 1440 N N . PRO B 1 45 ? -8.375 16.531 29.047 1 36.91 45 PRO B N 1
ATOM 1441 C CA . PRO B 1 45 ? -8.953 17.438 30.062 1 36.91 45 PRO B CA 1
ATOM 1442 C C . PRO B 1 45 ? -8.367 17.219 31.453 1 36.91 45 PRO B C 1
ATOM 1444 O O . PRO B 1 45 ? -8.797 17.844 32.406 1 36.91 45 PRO B O 1
ATOM 1447 N N . GLY B 1 46 ? -7.965 16.047 31.984 1 37 46 GLY B N 1
ATOM 1448 C CA . GLY B 1 46 ? -7.953 16.109 33.438 1 37 46 GLY B CA 1
ATOM 1449 C C . GLY B 1 46 ? -7.109 17.25 33.969 1 37 46 GLY B C 1
ATOM 1450 O O . GLY B 1 46 ? -7.031 17.453 35.188 1 37 46 GLY B O 1
ATOM 1451 N N . ARG B 1 47 ? -5.746 17.188 34.094 1 36.78 47 ARG B N 1
ATOM 1452 C CA . ARG B 1 47 ? -5.258 18.109 35.125 1 36.78 47 AR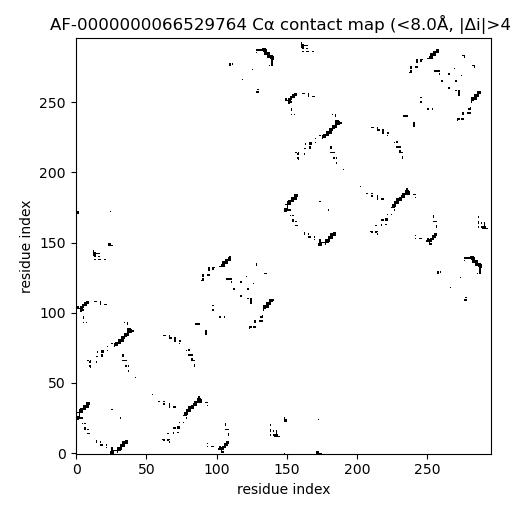G B CA 1
ATOM 1453 C C . ARG B 1 47 ? -5.707 19.547 34.812 1 36.78 47 ARG B C 1
ATOM 1455 O O . ARG B 1 47 ? -5.766 19.953 33.656 1 36.78 47 ARG B O 1
ATOM 1462 N N . PRO B 1 48 ? -6.262 20.281 36.031 1 35.5 48 PRO B N 1
ATOM 1463 C CA . PRO B 1 48 ? -6.785 21.641 36.094 1 35.5 48 PRO B CA 1
ATOM 1464 C C . PRO B 1 48 ? -6.211 22.547 35 1 35.5 48 PRO B C 1
ATOM 1466 O O . PRO B 1 48 ? -5.277 22.156 34.281 1 35.5 48 PRO B O 1
ATOM 1469 N N . THR B 1 49 ? -6.23 23.984 35.469 1 32.66 49 THR B N 1
ATOM 1470 C CA . THR B 1 49 ? -6.355 25.422 35.219 1 32.66 49 THR B CA 1
ATOM 1471 C C . THR B 1 49 ? -5.098 25.969 34.531 1 32.66 49 THR B C 1
ATOM 1473 O O . THR B 1 49 ? -4.961 27.188 34.375 1 32.66 49 THR B O 1
ATOM 1476 N N . LEU B 1 50 ? -3.854 25.594 34.875 1 34.69 50 LEU B N 1
ATOM 1477 C CA . LEU B 1 50 ? -2.996 26.75 34.656 1 34.69 50 LEU B CA 1
ATOM 1478 C C . LEU B 1 50 ? -3.18 27.281 33.219 1 34.69 50 LEU B C 1
ATOM 1480 O O . LEU B 1 50 ? -3.418 26.5 32.281 1 3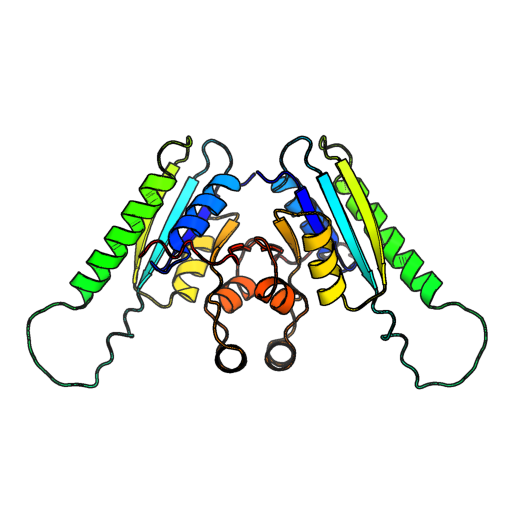4.69 50 LEU B O 1
ATOM 1484 N N . LEU B 1 51 ? -3.232 28.625 33.031 1 35.31 51 LEU B N 1
ATOM 1485 C CA . LEU B 1 51 ? -3.578 29.609 32 1 35.31 51 LEU B CA 1
ATOM 1486 C C . LEU B 1 51 ? -3.162 29.125 30.625 1 35.31 51 LEU B C 1
ATOM 1488 O O . LEU B 1 51 ? -3.984 29.062 29.719 1 35.31 51 LEU B O 1
ATOM 1492 N N . ASP B 1 52 ? -2.047 29.859 30 1 34.62 52 ASP B N 1
ATOM 1493 C CA . ASP B 1 52 ? -1.693 30.672 28.844 1 34.62 52 ASP B CA 1
ATOM 1494 C C . ASP B 1 52 ? -1.113 29.828 27.719 1 34.62 52 ASP B C 1
ATOM 1496 O O . ASP B 1 52 ? -0.723 30.344 26.672 1 34.62 52 ASP B O 1
ATOM 1500 N N . TYR B 1 53 ? -0.265 28.688 28.031 1 39.41 53 TYR B N 1
ATOM 1501 C CA . TYR B 1 53 ? 0.512 28.344 26.844 1 39.41 53 TYR B CA 1
ATOM 1502 C C . TYR B 1 53 ? -0.323 27.531 25.859 1 39.41 53 TYR B C 1
ATOM 1504 O O . TYR B 1 53 ? -0.782 26.438 26.188 1 39.41 53 TYR B O 1
ATOM 1512 N N . PRO B 1 54 ? -1.155 28.016 24.891 1 42.69 54 PRO B N 1
ATOM 1513 C CA . PRO B 1 54 ? -1.994 27.312 23.906 1 42.69 54 PRO B CA 1
ATOM 1514 C C . PRO B 1 54 ? -1.351 26.031 23.391 1 42.69 54 PRO B C 1
ATOM 1516 O O . PRO B 1 54 ? -0.293 26.078 22.766 1 42.69 54 PRO B O 1
ATOM 1519 N N . PRO B 1 55 ? -1.173 24.859 24.062 1 48.53 55 PRO B N 1
ATOM 1520 C CA . PRO B 1 55 ? -0.705 23.547 23.609 1 48.53 55 PRO B CA 1
ATOM 1521 C C . PRO B 1 55 ? -0.924 23.328 22.109 1 48.53 55 PRO B C 1
ATOM 1523 O O . PRO B 1 55 ? -0.12 22.656 21.453 1 48.53 55 PRO B O 1
ATOM 1526 N N . ALA B 1 56 ? -2.086 23.859 21.688 1 53.5 56 ALA B N 1
ATOM 1527 C CA . ALA B 1 56 ? -2.453 23.781 20.281 1 53.5 56 ALA B CA 1
ATOM 1528 C C . ALA B 1 56 ? -1.389 24.438 19.391 1 53.5 56 ALA B C 1
ATOM 1530 O O . ALA B 1 56 ? -1.099 23.953 18.297 1 53.5 56 ALA B O 1
ATOM 1531 N N . ALA B 1 57 ? -0.698 25.359 20.141 1 57.69 57 ALA B N 1
ATOM 1532 C CA . ALA B 1 57 ? 0.243 26.094 19.297 1 57.69 57 ALA B CA 1
ATOM 1533 C C . ALA B 1 57 ? 1.521 25.281 19.078 1 57.69 57 ALA B C 1
ATOM 1535 O O . ALA B 1 57 ? 2.045 25.234 17.953 1 57.69 57 ALA B O 1
ATOM 1536 N N . HIS B 1 58 ? 2.045 24.656 20.203 1 60.72 58 HIS B N 1
ATOM 1537 C CA . HIS B 1 58 ? 3.289 23.906 20.094 1 60.72 58 HIS B CA 1
ATOM 1538 C C . HIS B 1 58 ? 3.107 22.672 19.203 1 60.72 58 HIS B C 1
ATOM 1540 O O . HIS B 1 58 ? 3.967 22.359 18.375 1 60.72 58 HIS B O 1
ATOM 1546 N N . GLU B 1 59 ? 2.023 21.969 19.469 1 65.75 59 GLU B N 1
ATOM 1547 C CA . GLU B 1 59 ? 1.748 20.797 18.641 1 65.75 59 GLU B CA 1
ATOM 1548 C C . GLU B 1 59 ? 1.597 21.188 17.172 1 65.75 59 GLU B C 1
ATOM 1550 O O . GLU B 1 59 ? 2.088 20.484 16.281 1 65.75 59 GLU B O 1
ATOM 1555 N N . CYS B 1 60 ? 1.109 22.344 17.125 1 71.69 60 CYS B N 1
ATOM 1556 C CA . CYS B 1 60 ? 0.94 22.859 15.766 1 71.69 60 CYS B CA 1
ATOM 1557 C C . CYS B 1 60 ? 2.283 23.234 15.148 1 71.69 60 CYS B C 1
ATOM 1559 O O . CYS B 1 60 ? 2.52 22.984 13.969 1 71.69 60 CYS B O 1
ATOM 1561 N N . GLU B 1 61 ? 3.107 23.797 16.031 1 77 61 GLU B N 1
ATOM 1562 C CA . GLU B 1 61 ? 4.414 24.188 15.508 1 77 61 GLU B CA 1
ATOM 1563 C C . GLU B 1 61 ? 5.246 22.969 15.133 1 77 61 GLU B C 1
ATOM 1565 O O . GLU B 1 61 ? 5.918 22.953 14.094 1 77 61 GLU B O 1
ATOM 1570 N N . GLU B 1 62 ? 5.238 21.984 15.922 1 81.19 62 GLU B N 1
ATOM 1571 C CA . GLU B 1 62 ? 5.949 20.75 15.617 1 81.19 62 GLU B CA 1
ATOM 1572 C C . GLU B 1 62 ? 5.402 20.094 14.352 1 81.19 62 GLU B C 1
ATOM 1574 O O . GLU B 1 62 ? 6.172 19.625 13.516 1 81.19 62 GLU B O 1
ATOM 1579 N N . ALA B 1 63 ? 4.152 20.109 14.305 1 82.62 63 ALA B N 1
ATOM 1580 C CA . ALA B 1 63 ? 3.512 19.531 13.125 1 82.62 63 ALA B CA 1
ATOM 1581 C C . ALA B 1 63 ? 3.895 20.297 11.867 1 82.62 63 ALA B C 1
ATOM 1583 O O . ALA B 1 63 ? 4.133 19.703 10.812 1 82.62 63 ALA B O 1
ATOM 1584 N N . ARG B 1 64 ? 4.004 21.578 12.008 1 86.19 64 ARG B N 1
ATOM 1585 C CA . ARG B 1 64 ? 4.391 22.406 10.875 1 86.19 64 ARG B CA 1
ATOM 1586 C C . ARG B 1 64 ? 5.824 22.125 10.453 1 86.19 64 ARG B C 1
ATOM 1588 O O . ARG B 1 64 ? 6.125 22.078 9.258 1 86.19 64 ARG B O 1
ATOM 1595 N N . GLN B 1 65 ? 6.621 21.953 11.422 1 87.75 65 GLN B N 1
ATOM 1596 C CA . GLN B 1 65 ? 8.008 21.609 11.109 1 87.75 65 GLN B CA 1
ATOM 1597 C C . GLN B 1 65 ? 8.094 20.281 10.367 1 87.75 65 GLN B C 1
ATOM 1599 O O . GLN B 1 65 ? 8.844 20.141 9.406 1 87.75 65 GLN B O 1
ATOM 1604 N N . VAL B 1 66 ? 7.367 19.344 10.82 1 86 66 VAL B N 1
ATOM 1605 C CA . VAL B 1 66 ? 7.312 18.031 10.188 1 86 66 VAL B CA 1
ATOM 1606 C C . VAL B 1 66 ? 6.859 18.172 8.742 1 86 66 VAL B C 1
ATOM 1608 O O . VAL B 1 66 ? 7.465 17.594 7.836 1 86 66 VAL B O 1
ATOM 1611 N N . LEU B 1 67 ? 5.844 18.938 8.547 1 91.06 67 LEU B N 1
ATOM 1612 C CA . LEU B 1 67 ? 5.312 19.172 7.207 1 91.06 67 LEU B CA 1
ATOM 1613 C C . LEU B 1 67 ? 6.344 19.859 6.324 1 91.06 67 LEU B C 1
ATOM 1615 O O . LEU B 1 67 ? 6.516 19.5 5.156 1 91.06 67 LEU B O 1
ATOM 1619 N N . ASP B 1 68 ? 7.035 20.812 6.883 1 91 68 ASP B N 1
ATOM 1620 C CA . ASP B 1 68 ? 8.031 21.562 6.121 1 91 68 ASP B CA 1
ATOM 1621 C C . ASP B 1 68 ? 9.188 20.656 5.691 1 91 68 ASP B C 1
ATOM 1623 O O . ASP B 1 68 ? 9.656 20.75 4.555 1 91 68 ASP B O 1
ATOM 1627 N N . GLU B 1 69 ? 9.594 19.859 6.527 1 89.12 69 GLU B N 1
ATOM 1628 C CA . GLU B 1 69 ? 10.672 18.938 6.211 1 89.12 69 GLU B CA 1
ATOM 1629 C C . GLU B 1 69 ? 10.258 17.953 5.117 1 89.12 69 GLU B C 1
ATOM 1631 O O . GLU B 1 69 ? 11.016 17.703 4.18 1 89.12 69 GLU B O 1
ATOM 1636 N N . ALA B 1 70 ? 9.109 17.406 5.258 1 91.38 70 ALA B N 1
ATOM 1637 C CA . ALA B 1 70 ? 8.602 16.484 4.258 1 91.38 70 ALA B CA 1
ATOM 1638 C C . ALA B 1 70 ? 8.398 17.172 2.912 1 91.38 70 ALA B C 1
ATOM 1640 O O . ALA B 1 70 ? 8.711 16.609 1.861 1 91.38 70 ALA B O 1
ATOM 1641 N N . ARG B 1 71 ? 7.898 18.344 2.973 1 93.56 71 ARG B N 1
ATOM 1642 C CA . ARG B 1 71 ? 7.699 19.125 1.757 1 93.56 71 ARG B CA 1
ATOM 1643 C C . ARG B 1 71 ? 9.016 19.359 1.027 1 93.56 71 ARG B C 1
ATOM 1645 O O . ARG B 1 71 ? 9.078 19.281 -0.202 1 93.56 71 ARG B O 1
ATOM 1652 N N . ALA B 1 72 ? 10.031 19.656 1.749 1 91.62 72 ALA B N 1
ATOM 1653 C CA . ALA B 1 72 ? 11.352 19.891 1.163 1 91.62 72 ALA B CA 1
ATOM 1654 C C . ALA B 1 72 ? 11.852 18.656 0.422 1 91.62 72 ALA B C 1
ATOM 1656 O O . ALA B 1 72 ? 12.484 18.766 -0.629 1 91.62 72 ALA B O 1
ATOM 1657 N N . LEU B 1 73 ? 11.578 17.516 0.901 1 89.38 73 LEU B N 1
ATOM 1658 C CA . LEU B 1 73 ? 11.984 16.25 0.281 1 89.38 73 LEU B CA 1
ATOM 1659 C C . LEU B 1 73 ? 11.234 16.031 -1.026 1 89.38 73 LEU B C 1
ATOM 1661 O O . LEU B 1 73 ? 11.75 15.383 -1.938 1 89.38 73 LEU B O 1
ATOM 1665 N N . LEU B 1 74 ? 10.078 16.578 -1.048 1 92.5 74 LEU B N 1
ATOM 1666 C CA . LEU B 1 74 ? 9.234 16.375 -2.221 1 92.5 74 LEU B CA 1
ATOM 1667 C C . LEU B 1 74 ? 9.422 17.516 -3.217 1 92.5 74 LEU B C 1
ATOM 1669 O O . LEU B 1 74 ? 9.078 17.391 -4.395 1 92.5 74 LEU B O 1
ATOM 1673 N N . ALA B 1 75 ? 10.047 18.609 -2.576 1 82.38 75 ALA B N 1
ATOM 1674 C CA . ALA B 1 75 ? 10.281 19.797 -3.402 1 82.38 75 ALA B CA 1
ATOM 1675 C C . ALA B 1 75 ? 11.375 19.531 -4.438 1 82.38 75 ALA B C 1
ATOM 1677 O O . ALA B 1 75 ? 12.352 18.844 -4.156 1 82.38 75 ALA B O 1
ATOM 1678 N N . GLY B 1 76 ? 11.062 19.766 -5.781 1 76.56 76 GLY B N 1
ATOM 1679 C CA . GLY B 1 76 ? 12.094 19.641 -6.801 1 76.56 76 GLY B CA 1
ATOM 1680 C C . GLY B 1 76 ? 11.82 18.516 -7.785 1 76.56 76 GLY B C 1
ATOM 1681 O O . GLY B 1 76 ? 12.547 18.359 -8.766 1 76.56 76 GLY B O 1
ATOM 1682 N N . CYS B 1 77 ? 11.008 17.688 -7.574 1 73.62 77 CYS B N 1
ATOM 1683 C CA . CYS B 1 77 ? 10.781 16.5 -8.406 1 73.62 77 CYS B CA 1
ATOM 1684 C C . CYS B 1 77 ? 9.68 16.766 -9.422 1 73.62 77 CYS B C 1
ATOM 1686 O O . CYS B 1 77 ? 9.086 15.812 -9.945 1 73.62 77 CYS B O 1
ATOM 1688 N N . GLU B 1 78 ? 9.5 18.016 -9.758 1 90.75 78 GLU B N 1
ATOM 1689 C CA . GLU B 1 78 ? 8.422 18.359 -10.68 1 90.75 78 GLU B CA 1
ATOM 1690 C C . GLU B 1 78 ? 7.059 17.953 -10.117 1 90.75 78 GLU B C 1
ATOM 1692 O O . GLU B 1 78 ? 6.219 17.406 -10.836 1 90.75 78 GLU B O 1
ATOM 1697 N N . LEU B 1 79 ? 6.973 17.953 -8.828 1 95.19 79 LEU B N 1
ATOM 1698 C CA . LEU B 1 79 ? 5.707 17.656 -8.156 1 95.19 79 LEU B CA 1
ATOM 1699 C C . LEU B 1 79 ? 5.027 18.938 -7.695 1 95.19 79 LEU B C 1
ATOM 1701 O O . LEU B 1 79 ? 5.699 19.938 -7.391 1 95.19 79 LEU B O 1
ATOM 1705 N N . GLU B 1 80 ? 3.787 18.969 -7.77 1 96.25 80 GLU B N 1
ATOM 1706 C CA . GLU B 1 80 ? 2.988 20 -7.113 1 96.25 80 GLU B CA 1
ATOM 1707 C C . GLU B 1 80 ? 2.611 19.578 -5.695 1 96.25 80 GLU B C 1
ATOM 1709 O O . GLU B 1 80 ? 1.694 18.781 -5.496 1 96.25 80 GLU B O 1
ATOM 1714 N N . VAL B 1 81 ? 3.303 20.203 -4.699 1 96.75 81 VAL B N 1
ATOM 1715 C CA . VAL B 1 81 ? 3.141 19.75 -3.324 1 96.75 81 VAL B CA 1
ATOM 1716 C C . VAL B 1 81 ? 2.334 20.766 -2.527 1 96.75 81 VAL B C 1
ATOM 1718 O O . VAL B 1 81 ? 2.662 21.953 -2.52 1 96.75 81 VAL B O 1
ATOM 1721 N N . ARG B 1 82 ? 1.289 20.328 -1.926 1 95.44 82 ARG B N 1
ATOM 1722 C CA . ARG B 1 82 ? 0.502 21.109 -0.979 1 95.44 82 ARG B CA 1
ATOM 1723 C C . ARG B 1 82 ? 0.516 20.469 0.406 1 95.44 82 ARG B C 1
ATOM 1725 O O . ARG B 1 82 ? 0.169 19.297 0.558 1 95.44 82 ARG B O 1
ATOM 1732 N N . ALA B 1 83 ? 0.991 21.234 1.372 1 95.19 83 ALA B N 1
ATOM 1733 C CA . ALA B 1 83 ? 1.045 20.734 2.744 1 95.19 83 ALA B CA 1
ATOM 1734 C C . ALA B 1 83 ? -0.099 21.297 3.578 1 95.19 83 ALA B C 1
ATOM 1736 O O . ALA B 1 83 ? -0.379 22.5 3.521 1 95.19 83 ALA B O 1
ATOM 1737 N N . GLU B 1 84 ? -0.746 20.453 4.258 1 94.19 84 GLU B N 1
ATOM 1738 C CA . GLU B 1 84 ? -1.873 20.891 5.07 1 94.19 84 GLU B CA 1
ATOM 1739 C C . GLU B 1 84 ? -1.826 20.266 6.465 1 94.19 84 GLU B C 1
ATOM 1741 O O . GLU B 1 84 ? -1.507 19.094 6.609 1 94.19 84 GLU B O 1
ATOM 1746 N N . LEU B 1 85 ? -2.119 21.047 7.43 1 92.69 85 LEU B N 1
ATOM 1747 C CA . LEU B 1 85 ? -2.365 20.609 8.797 1 92.69 85 LEU B CA 1
ATOM 1748 C C . LEU B 1 85 ? -3.857 20.609 9.109 1 92.69 85 LEU B C 1
ATOM 1750 O O . LEU B 1 85 ? -4.551 21.609 8.852 1 92.69 85 LEU B O 1
ATOM 1754 N N . ARG B 1 86 ? -4.328 19.516 9.586 1 92 86 ARG B N 1
ATOM 1755 C CA . ARG B 1 86 ? -5.75 19.422 9.914 1 92 86 ARG B CA 1
ATOM 1756 C C . ARG B 1 86 ? -5.953 18.859 11.32 1 92 86 ARG B C 1
ATOM 1758 O O . ARG B 1 86 ? -5.266 17.922 11.734 1 92 86 ARG B O 1
ATOM 1765 N N . ALA B 1 87 ? -6.879 19.484 12.023 1 88.38 87 ALA B N 1
ATOM 1766 C CA . ALA B 1 87 ? -7.266 18.984 13.344 1 88.38 87 ALA B CA 1
ATOM 1767 C C . ALA B 1 87 ? -8.398 17.969 13.234 1 88.38 87 ALA B C 1
ATOM 1769 O O . ALA B 1 87 ? -9.32 18.141 12.438 1 88.38 87 ALA B O 1
ATOM 1770 N N . GLY B 1 88 ? -8.281 16.844 13.969 1 89.38 88 GLY B N 1
ATOM 1771 C CA . GLY B 1 88 ? -9.312 15.828 13.977 1 89.38 88 GLY B CA 1
ATOM 1772 C C . GLY B 1 88 ? -8.758 14.422 14.109 1 89.38 88 GLY B C 1
ATOM 1773 O O . GLY B 1 88 ? -7.543 14.234 14.25 1 89.38 88 GLY B O 1
ATOM 1774 N N . ASP B 1 89 ? -9.68 13.484 14.242 1 90 89 ASP B N 1
ATOM 1775 C CA . ASP B 1 89 ? -9.281 12.078 14.219 1 90 89 ASP B CA 1
ATOM 1776 C C . ASP B 1 89 ? -8.5 11.75 12.953 1 90 89 ASP B C 1
ATOM 1778 O O . ASP B 1 89 ? -8.977 12 11.844 1 90 89 ASP B O 1
ATOM 1782 N N . PRO B 1 90 ? -7.379 11.266 13.078 1 92.81 90 PRO B N 1
ATOM 1783 C CA . PRO B 1 90 ? -6.52 11.047 11.914 1 92.81 90 PRO B CA 1
ATOM 1784 C C . PRO B 1 90 ? -7.195 10.203 10.836 1 92.81 90 PRO B C 1
ATOM 1786 O O . PRO B 1 90 ? -7.09 10.523 9.648 1 92.81 90 PRO B O 1
ATOM 1789 N N . VAL B 1 91 ? -7.879 9.195 11.195 1 93.88 91 VAL B N 1
ATOM 1790 C CA . VAL B 1 91 ? -8.523 8.32 10.219 1 93.88 91 VAL B CA 1
ATOM 1791 C C . VAL B 1 91 ? -9.57 9.109 9.438 1 93.88 91 VAL B C 1
ATOM 1793 O O . VAL B 1 91 ? -9.594 9.07 8.203 1 93.88 91 VAL B O 1
ATOM 1796 N N . GLN B 1 92 ? -10.367 9.812 10.148 1 95.81 92 GLN B N 1
ATOM 1797 C CA . GLN B 1 92 ? -11.422 10.594 9.523 1 95.81 92 GLN B CA 1
ATOM 1798 C C . GLN B 1 92 ? -10.844 11.688 8.633 1 95.81 92 GLN B C 1
ATOM 1800 O O . GLN B 1 92 ? -11.336 11.93 7.531 1 95.81 92 GLN B O 1
ATOM 1805 N N . VAL B 1 93 ? -9.828 12.273 9.141 1 95.94 93 VAL B N 1
ATOM 1806 C CA . VAL B 1 93 ? -9.195 13.359 8.391 1 95.94 93 VAL B CA 1
ATOM 1807 C C . VAL B 1 93 ? -8.578 12.805 7.105 1 95.94 93 VAL B C 1
ATOM 1809 O O . VAL B 1 93 ? -8.797 13.352 6.023 1 95.94 93 VAL B O 1
ATOM 1812 N N . ILE B 1 94 ? -7.887 11.75 7.16 1 97.38 94 ILE B N 1
ATOM 1813 C CA . ILE B 1 94 ? -7.199 11.156 6.02 1 97.38 94 ILE B CA 1
ATOM 1814 C C . ILE B 1 94 ? -8.227 10.703 4.98 1 97.38 94 ILE B C 1
ATOM 1816 O O . ILE B 1 94 ? -8.117 11.047 3.801 1 97.38 94 ILE B O 1
ATOM 1820 N N . LEU B 1 95 ? -9.203 9.977 5.457 1 98.06 95 LEU B N 1
ATOM 1821 C CA . LEU B 1 95 ? -10.203 9.445 4.539 1 98.06 95 LEU B CA 1
ATOM 1822 C C . LEU B 1 95 ? -11.031 10.57 3.924 1 98.06 95 LEU B C 1
ATOM 1824 O O . LEU B 1 95 ? -11.328 10.539 2.727 1 98.06 95 LEU B O 1
ATOM 1828 N N . GLY B 1 96 ? -11.398 11.492 4.773 1 98.06 96 GLY B N 1
ATOM 1829 C CA . GLY B 1 96 ? -12.156 12.633 4.281 1 98.06 96 GLY B CA 1
ATOM 1830 C C . GLY B 1 96 ? -11.414 13.43 3.229 1 98.06 96 GLY B C 1
ATOM 1831 O O . GLY B 1 96 ? -11.984 13.789 2.195 1 98.06 96 GLY B O 1
ATOM 1832 N N . GLU B 1 97 ? -10.148 13.711 3.436 1 98.12 97 GLU B N 1
ATOM 1833 C CA . GLU B 1 97 ? -9.336 14.469 2.486 1 98.12 97 GLU B CA 1
ATOM 1834 C C . GLU B 1 97 ? -9.109 13.68 1.2 1 98.12 97 GLU B C 1
ATOM 1836 O O . GLU B 1 97 ? -9.141 14.242 0.105 1 98.12 97 GLU B O 1
ATOM 1841 N N . ALA B 1 98 ? -8.891 12.398 1.305 1 98.44 98 ALA B N 1
ATOM 1842 C CA . ALA B 1 98 ? -8.703 11.562 0.121 1 98.44 98 ALA B CA 1
ATOM 1843 C C . ALA B 1 98 ? -9.922 11.633 -0.795 1 98.44 98 ALA B C 1
ATOM 1845 O O . ALA B 1 98 ? -9.781 11.742 -2.016 1 98.44 98 ALA B O 1
ATOM 1846 N N . ARG B 1 99 ? -11.086 11.523 -0.173 1 98.31 99 ARG B N 1
ATOM 1847 C CA . ARG B 1 99 ? -12.328 11.578 -0.938 1 98.31 99 ARG B CA 1
ATOM 1848 C C . ARG B 1 99 ? -12.531 12.953 -1.555 1 98.31 99 ARG B C 1
ATOM 1850 O O . ARG B 1 99 ? -12.828 13.07 -2.744 1 98.31 99 ARG B O 1
ATOM 1857 N N . ARG B 1 100 ? -12.336 13.953 -0.728 1 98 100 ARG B N 1
ATOM 1858 C CA . ARG B 1 100 ? -12.57 15.336 -1.146 1 98 100 ARG B CA 1
ATOM 1859 C C . ARG B 1 100 ? -11.672 15.703 -2.324 1 98 100 ARG B C 1
ATOM 1861 O O . ARG B 1 100 ? -12.117 16.359 -3.268 1 98 100 ARG B O 1
ATOM 1868 N N . LEU B 1 101 ? -10.422 15.281 -2.322 1 98.06 101 LEU B N 1
ATOM 1869 C CA . LEU B 1 101 ? -9.422 15.688 -3.301 1 98.06 101 LEU B CA 1
ATOM 1870 C C . LEU B 1 101 ? -9.391 14.727 -4.484 1 98.06 101 LEU B C 1
ATOM 1872 O O . LEU B 1 101 ? -8.711 14.984 -5.484 1 98.06 101 LEU B O 1
ATOM 1876 N N . GLY B 1 102 ? -10.133 13.602 -4.402 1 98 102 GLY B N 1
ATOM 1877 C CA . GLY B 1 102 ? -10.109 12.602 -5.457 1 98 102 GLY B CA 1
ATOM 1878 C C . GLY B 1 102 ? -8.75 11.945 -5.621 1 98 102 GLY B C 1
ATOM 1879 O O . GLY B 1 102 ? -8.281 11.742 -6.746 1 98 102 GLY B O 1
ATOM 1880 N N . CYS B 1 103 ? -8.117 11.648 -4.531 1 98.44 103 CYS B N 1
ATOM 1881 C CA . CYS B 1 103 ? -6.797 11.023 -4.582 1 98.44 103 CYS B CA 1
ATOM 1882 C C . CYS B 1 103 ? -6.887 9.609 -5.148 1 98.44 103 CYS B C 1
ATOM 1884 O O . CYS B 1 103 ? -7.832 8.875 -4.855 1 98.44 103 CYS B O 1
ATOM 1886 N N . GLU B 1 104 ? -5.887 9.258 -5.883 1 97.94 104 GLU B N 1
ATOM 1887 C CA . GLU B 1 104 ? -5.867 7.906 -6.445 1 97.94 104 GLU B CA 1
ATOM 1888 C C . GLU B 1 104 ? -4.969 6.984 -5.629 1 97.94 104 GLU B C 1
ATOM 1890 O O . GLU B 1 104 ? -4.961 5.77 -5.848 1 97.94 104 GLU B O 1
ATOM 1895 N N . LEU B 1 105 ? -4.242 7.613 -4.707 1 98.56 105 LEU B N 1
ATOM 1896 C CA . LEU B 1 105 ? -3.338 6.863 -3.844 1 98.56 105 LEU B CA 1
ATOM 1897 C C . LEU B 1 105 ? -3.193 7.543 -2.486 1 98.56 105 LEU B C 1
ATOM 1899 O O . LEU B 1 105 ? -3.059 8.766 -2.412 1 98.56 105 LEU B O 1
ATOM 1903 N N . ILE B 1 106 ? -3.285 6.766 -1.472 1 98.62 106 ILE B N 1
ATOM 1904 C CA . ILE B 1 106 ? -2.916 7.215 -0.134 1 98.62 106 ILE B CA 1
ATOM 1905 C C . ILE B 1 106 ? -1.59 6.578 0.277 1 98.62 106 ILE B C 1
ATOM 1907 O O . ILE B 1 106 ? -1.404 5.367 0.126 1 98.62 106 ILE B O 1
ATOM 1911 N N . VAL B 1 107 ? -0.655 7.359 0.736 1 98.38 107 VAL B N 1
ATOM 1912 C CA . VAL B 1 107 ? 0.624 6.879 1.25 1 98.38 107 VAL B CA 1
ATOM 1913 C C . VAL B 1 107 ? 0.698 7.113 2.756 1 98.38 107 VAL B C 1
ATOM 1915 O O . VAL B 1 107 ? 0.542 8.242 3.223 1 98.38 107 VAL B O 1
ATOM 1918 N N . ILE B 1 108 ? 0.91 6.016 3.529 1 96.75 108 ILE B N 1
ATOM 1919 C CA . ILE B 1 108 ? 0.962 6.102 4.984 1 96.75 108 ILE B CA 1
ATOM 1920 C C . ILE B 1 108 ? 2.113 5.246 5.512 1 96.75 108 ILE B C 1
ATOM 1922 O O . ILE B 1 108 ? 2.719 4.48 4.758 1 96.75 108 ILE B O 1
ATOM 1926 N N . GLY B 1 109 ? 2.412 5.496 6.777 1 94.06 109 GLY B N 1
ATOM 1927 C CA . GLY B 1 109 ? 3.348 4.617 7.461 1 94.06 109 GLY B CA 1
ATOM 1928 C C . GLY B 1 109 ? 2.668 3.5 8.227 1 94.06 109 GLY B C 1
ATOM 1929 O O . GLY B 1 109 ? 1.441 3.377 8.195 1 94.06 109 GLY B O 1
ATOM 1930 N N . HIS B 1 110 ? 3.539 2.586 8.703 1 82.69 110 HIS B N 1
ATOM 1931 C CA . HIS B 1 110 ? 3.09 1.513 9.586 1 82.69 110 HIS B CA 1
ATOM 1932 C C . HIS B 1 110 ? 3.672 1.67 10.984 1 82.69 110 HIS B C 1
ATOM 1934 O O . HIS B 1 110 ? 4.859 1.957 11.141 1 82.69 110 HIS B O 1
ATOM 1940 N N . ARG B 1 111 ? 2.658 1.906 11.945 1 67.62 111 ARG B N 1
ATOM 1941 C CA . ARG B 1 111 ? 3.176 1.954 13.305 1 67.62 111 ARG B CA 1
ATOM 1942 C C . ARG B 1 111 ? 3.561 0.562 13.797 1 67.62 111 ARG B C 1
ATOM 1944 O O . ARG B 1 111 ? 2.801 -0.394 13.625 1 67.62 111 ARG B O 1
ATOM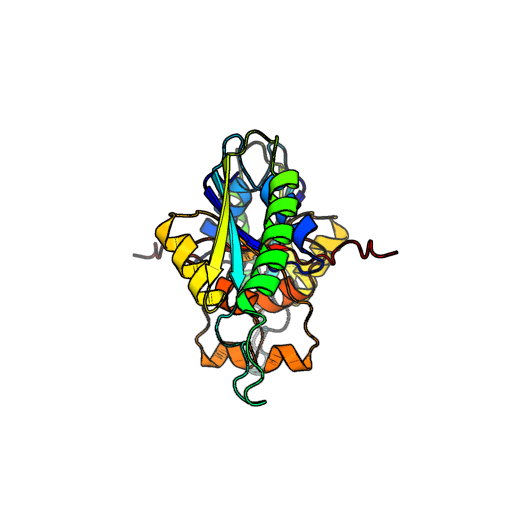 1951 N N . HIS B 1 112 ? 4.812 0.309 14 1 58.97 112 HIS B N 1
ATOM 1952 C CA . HIS B 1 112 ? 5.277 -0.968 14.531 1 58.97 112 HIS B CA 1
ATOM 1953 C C . HIS B 1 112 ? 4.859 -1.144 15.984 1 58.97 112 HIS B C 1
ATOM 1955 O O . HIS B 1 112 ? 5.523 -0.634 16.891 1 58.97 112 HIS B O 1
ATOM 1961 N N . LEU B 1 113 ? 3.457 -1.153 16.219 1 52.88 113 LEU B N 1
ATOM 1962 C CA . LEU B 1 113 ? 3.039 -1.35 17.594 1 52.88 113 LEU B CA 1
ATOM 1963 C C . LEU B 1 113 ? 3.318 -2.777 18.047 1 52.88 113 LEU B C 1
ATOM 1965 O O . LEU B 1 113 ? 3.422 -3.688 17.219 1 52.88 113 LEU B O 1
ATOM 1969 N N . GLY B 1 114 ? 3.658 -2.947 19.344 1 53.66 114 GLY B N 1
ATOM 1970 C CA . GLY B 1 114 ? 3.812 -4.273 19.922 1 53.66 114 GLY B CA 1
ATOM 1971 C C . GLY B 1 114 ? 2.609 -5.168 19.688 1 53.66 114 GLY B C 1
ATOM 1972 O O . GLY B 1 114 ? 1.55 -4.695 19.266 1 53.66 114 GLY B O 1
ATOM 1973 N N . ARG B 1 115 ? 2.859 -6.473 19.609 1 50.75 115 ARG B N 1
ATOM 1974 C CA . ARG B 1 115 ? 1.885 -7.527 19.344 1 50.75 115 ARG B CA 1
ATOM 1975 C C . ARG B 1 115 ? 0.58 -7.27 20.094 1 50.75 115 ARG B C 1
ATOM 1977 O O . ARG B 1 115 ? -0.505 -7.422 19.516 1 50.75 115 ARG B O 1
ATOM 1984 N N . LEU B 1 116 ? 0.715 -7.059 21.344 1 51.03 116 LEU B N 1
ATOM 1985 C CA . LEU B 1 116 ? -0.437 -6.945 22.234 1 51.03 116 LEU B CA 1
ATOM 1986 C C . LEU B 1 116 ? -1.231 -5.68 21.938 1 51.03 116 LEU B C 1
ATOM 1988 O O . LEU B 1 116 ? -2.463 -5.688 21.984 1 51.03 116 LEU B O 1
ATOM 1992 N N . GLU B 1 117 ? -0.612 -4.648 21.703 1 51.91 117 GLU B N 1
ATOM 1993 C CA . GLU B 1 117 ? -1.255 -3.354 21.484 1 51.91 117 GLU B CA 1
ATOM 1994 C C . GLU B 1 117 ? -2.01 -3.32 20.172 1 51.91 117 GLU B C 1
ATOM 1996 O O . GLU B 1 117 ? -3.004 -2.604 20.031 1 51.91 117 GLU B O 1
ATOM 2001 N N . ARG B 1 118 ? -1.649 -4.156 19.25 1 52.78 118 ARG B N 1
ATOM 2002 C CA . ARG B 1 118 ? -2.191 -4.219 17.891 1 52.78 118 ARG B CA 1
ATOM 2003 C C . ARG B 1 118 ? -3.57 -4.867 17.875 1 52.78 118 ARG B C 1
ATOM 2005 O O . ARG B 1 118 ? -4.426 -4.516 17.062 1 52.78 118 ARG B O 1
ATOM 2012 N N . LEU B 1 119 ? -3.633 -5.961 18.734 1 50.31 119 LEU B N 1
ATOM 2013 C CA . LEU B 1 119 ? -4.82 -6.809 18.766 1 50.31 119 LEU B CA 1
ATOM 2014 C C . LEU B 1 119 ? -6.059 -5.996 19.141 1 50.31 119 LEU B C 1
ATOM 2016 O O . LEU B 1 119 ? -7.156 -6.266 18.641 1 50.31 119 LEU B O 1
ATOM 2020 N N . LEU B 1 120 ? -5.949 -5.008 20.078 1 51.91 120 LEU B N 1
ATOM 2021 C CA . LEU B 1 120 ? -7.141 -4.43 20.703 1 51.91 120 LEU B CA 1
ATOM 2022 C C . LEU B 1 120 ? -7.539 -3.137 20 1 51.91 120 LEU B C 1
ATOM 2024 O O . LEU B 1 120 ? -8.672 -2.672 20.141 1 51.91 120 LEU B O 1
ATOM 2028 N N . ASP B 1 121 ? -6.652 -2.398 19.328 1 56.19 121 ASP B N 1
ATOM 2029 C CA . ASP B 1 121 ? -7.047 -1.149 18.688 1 56.19 121 ASP B CA 1
ATOM 2030 C C . ASP B 1 121 ? -6.391 -1.01 17.312 1 56.19 121 ASP B C 1
ATOM 2032 O O . ASP B 1 121 ? -5.172 -0.871 17.219 1 56.19 121 ASP B O 1
ATOM 2036 N N . PRO B 1 122 ? -7.246 -1.347 16.328 1 61.94 122 PRO B N 1
ATOM 2037 C CA . PRO B 1 122 ? -6.637 -1.188 15.008 1 61.94 122 PRO B CA 1
ATOM 2038 C C . PRO B 1 122 ? -5.91 0.147 14.852 1 61.94 122 PRO B C 1
ATOM 2040 O O . PRO B 1 122 ? -6.406 1.182 15.305 1 61.94 122 PRO B O 1
ATOM 2043 N N . SER B 1 123 ? -4.848 0.082 14.516 1 78.62 123 SER B N 1
ATOM 2044 C CA . SER B 1 123 ? -4.047 1.271 14.25 1 78.62 123 SER B CA 1
ATOM 2045 C C . SER B 1 123 ? -4.688 2.141 13.172 1 78.62 123 SER B C 1
ATOM 2047 O O . SER B 1 123 ? -5.641 1.72 12.516 1 78.62 123 SER B O 1
ATOM 2049 N N . VAL B 1 124 ? -4.344 3.439 13.141 1 85.31 124 VAL B N 1
ATOM 2050 C CA . VAL B 1 124 ? -4.793 4.379 12.117 1 85.31 124 VAL B CA 1
ATOM 2051 C C . VAL B 1 124 ? -4.582 3.773 10.727 1 85.31 124 VAL B C 1
ATOM 2053 O O . VAL B 1 124 ? -5.477 3.824 9.883 1 85.31 124 VAL B O 1
ATOM 2056 N N . GLY B 1 125 ? -3.449 3.154 10.531 1 88.75 125 GLY B N 1
ATOM 2057 C CA . GLY B 1 125 ? -3.156 2.543 9.25 1 88.75 125 GLY B CA 1
ATOM 2058 C C . GLY B 1 125 ? -4.137 1.446 8.875 1 88.75 125 GLY B C 1
ATOM 2059 O O . GLY B 1 125 ? -4.605 1.39 7.734 1 88.75 125 GLY B O 1
ATOM 2060 N N . ASP B 1 126 ? -4.461 0.634 9.812 1 86.12 126 ASP B N 1
ATOM 2061 C CA . ASP B 1 126 ? -5.391 -0.463 9.562 1 86.12 126 ASP B CA 1
ATOM 2062 C C . ASP B 1 126 ? -6.77 0.064 9.172 1 86.12 126 ASP B C 1
ATOM 2064 O O . ASP B 1 126 ? -7.383 -0.434 8.227 1 86.12 126 ASP B O 1
ATOM 2068 N N . ARG B 1 127 ? -7.172 0.988 9.891 1 89.06 127 ARG B N 1
ATOM 2069 C CA . ARG B 1 127 ? -8.492 1.55 9.617 1 89.06 127 ARG B CA 1
ATOM 2070 C C . ARG B 1 127 ? -8.508 2.285 8.281 1 89.06 127 ARG B C 1
ATOM 2072 O O . ARG B 1 127 ? -9.5 2.232 7.551 1 89.06 127 ARG B O 1
ATOM 2079 N N . VAL B 1 128 ? -7.453 2.992 7.938 1 93.69 128 VAL B N 1
ATOM 2080 C CA . VAL B 1 128 ? -7.352 3.664 6.648 1 93.69 128 VAL B CA 1
ATOM 2081 C C . VAL B 1 128 ? -7.426 2.635 5.52 1 93.69 128 VAL B C 1
ATOM 2083 O O . VAL B 1 128 ? -8.18 2.811 4.559 1 93.69 128 VAL B O 1
ATOM 2086 N N . ILE B 1 129 ? -6.762 1.565 5.688 1 93.06 129 ILE B N 1
ATOM 2087 C CA . ILE B 1 129 ? -6.75 0.534 4.656 1 93.06 129 ILE B CA 1
ATOM 2088 C C . ILE B 1 129 ? -8.156 -0.042 4.484 1 93.06 129 ILE B C 1
ATOM 2090 O O . ILE B 1 129 ? -8.602 -0.269 3.359 1 93.06 129 ILE B O 1
ATOM 2094 N N . ARG B 1 130 ? -8.828 -0.193 5.484 1 89.94 130 ARG B N 1
ATOM 2095 C CA . ARG B 1 130 ? -10.133 -0.839 5.465 1 89.94 130 ARG B CA 1
ATOM 2096 C C . ARG B 1 130 ? -11.172 0.056 4.801 1 89.94 130 ARG B C 1
ATOM 2098 O O . ARG B 1 130 ? -12.094 -0.436 4.148 1 89.94 130 ARG B O 1
ATOM 2105 N N . GLU B 1 131 ? -10.977 1.33 4.902 1 93.25 131 GLU B N 1
ATOM 2106 C CA . GLU B 1 131 ? -12.062 2.23 4.547 1 93.25 131 GLU B CA 1
ATOM 2107 C C . GLU B 1 131 ? -11.664 3.154 3.398 1 93.25 131 GLU B C 1
ATOM 2109 O O . GLU B 1 131 ? -12.484 3.941 2.916 1 93.25 131 GLU B O 1
ATOM 2114 N N . ALA B 1 132 ? -10.492 2.998 2.924 1 96.25 132 ALA B N 1
ATOM 2115 C CA . ALA B 1 132 ? -9.969 3.92 1.921 1 96.25 132 ALA B CA 1
ATOM 2116 C C . ALA B 1 132 ? -10.742 3.807 0.611 1 96.25 132 ALA B C 1
ATOM 2118 O O . ALA B 1 132 ? -11.125 2.707 0.203 1 96.25 132 ALA B O 1
ATOM 2119 N N . PRO B 1 133 ? -10.945 4.891 -0.061 1 96.38 133 PRO B N 1
ATOM 2120 C CA . PRO B 1 133 ? -11.617 4.902 -1.362 1 96.38 133 PRO B CA 1
ATOM 2121 C C . PRO B 1 133 ? -10.68 4.543 -2.514 1 96.38 133 PRO B C 1
ATOM 2123 O O . PRO B 1 133 ? -11.125 4.414 -3.658 1 96.38 133 PRO B O 1
ATOM 2126 N N . CYS B 1 134 ? -9.43 4.449 -2.27 1 97.56 134 CYS B N 1
ATOM 2127 C CA . CYS B 1 134 ? -8.391 4.18 -3.254 1 97.56 134 CYS B CA 1
ATOM 2128 C C . CYS B 1 134 ? -7.277 3.334 -2.65 1 97.56 134 CYS B C 1
ATOM 2130 O O . CYS B 1 134 ? -7.246 3.113 -1.438 1 97.56 134 CYS B O 1
ATOM 2132 N N . PRO B 1 135 ? -6.336 2.82 -3.494 1 98 135 PRO B N 1
ATOM 2133 C CA . PRO B 1 135 ? -5.242 1.997 -2.975 1 98 135 PRO B CA 1
ATOM 2134 C C . PRO B 1 135 ? -4.398 2.727 -1.932 1 98 135 PRO B C 1
ATOM 2136 O O . PRO B 1 135 ? -4.324 3.959 -1.945 1 98 135 PRO B O 1
ATOM 2139 N N . VAL B 1 136 ? -3.854 1.946 -1.065 1 98 136 VAL B N 1
ATOM 2140 C CA . VAL B 1 136 ? -3.037 2.486 0.016 1 98 136 VAL B CA 1
ATOM 2141 C C . VAL B 1 136 ? -1.627 1.904 -0.061 1 98 136 VAL B C 1
ATOM 2143 O O . VAL B 1 136 ? -1.455 0.685 -0.133 1 98 136 VAL B O 1
ATOM 2146 N N . LEU B 1 137 ? -0.672 2.777 -0.142 1 98.44 137 LEU B N 1
ATOM 2147 C CA . LEU B 1 137 ? 0.742 2.422 -0.099 1 98.44 137 LEU B CA 1
ATOM 2148 C C . LEU B 1 137 ? 1.305 2.598 1.309 1 98.44 137 LEU B C 1
ATOM 2150 O O . LEU B 1 137 ? 1.331 3.711 1.837 1 98.44 137 LEU B O 1
ATOM 2154 N N . VAL B 1 138 ? 1.762 1.484 1.891 1 96.94 138 VAL B N 1
ATOM 2155 C CA . VAL B 1 138 ? 2.168 1.473 3.293 1 96.94 138 VAL B CA 1
ATOM 2156 C C . VAL B 1 138 ? 3.688 1.343 3.389 1 96.94 138 VAL B C 1
ATOM 2158 O O . VAL B 1 138 ? 4.266 0.368 2.9 1 96.94 138 VAL B O 1
ATOM 2161 N N . GLU B 1 139 ? 4.285 2.354 3.943 1 97 139 GLU B N 1
ATOM 2162 C CA . GLU B 1 139 ? 5.695 2.258 4.293 1 97 139 GLU B CA 1
ATOM 2163 C C . GLU B 1 139 ? 5.898 1.426 5.559 1 97 139 GLU B C 1
ATOM 2165 O O . GLU B 1 139 ? 5.461 1.818 6.641 1 97 139 GLU B O 1
ATOM 2170 N N . VAL B 1 140 ? 6.59 0.315 5.426 1 93.94 140 VAL B N 1
ATOM 2171 C CA . VAL B 1 140 ? 6.684 -0.599 6.562 1 93.94 140 VAL B CA 1
ATOM 2172 C C . VAL B 1 140 ? 8.102 -0.575 7.129 1 93.94 140 VAL B C 1
ATOM 2174 O O . VAL B 1 140 ? 8.352 -1.102 8.219 1 93.94 140 VAL B O 1
ATOM 2177 N N . ARG B 1 141 ? 9.07 -0.004 6.422 1 90.06 141 ARG B N 1
ATOM 2178 C CA . ARG B 1 141 ? 10.469 0.025 6.855 1 90.06 141 ARG B CA 1
ATOM 2179 C C . ARG B 1 141 ? 10.68 1.06 7.953 1 90.06 141 ARG B C 1
ATOM 2181 O O . ARG B 1 141 ? 10.047 2.119 7.945 1 90.06 141 ARG B O 1
ATOM 2188 N N . GLU B 1 142 ? 11.492 0.639 8.844 1 80.44 142 GLU B N 1
ATOM 2189 C CA . GLU B 1 142 ? 11.766 1.523 9.969 1 80.44 142 GLU B CA 1
ATOM 2190 C C . GLU B 1 142 ? 12.57 2.742 9.531 1 80.44 142 GLU B C 1
ATOM 2192 O O . GLU B 1 142 ? 13.352 2.67 8.578 1 80.44 142 GLU B O 1
ATOM 2197 N N . GLY B 1 143 ? 12.164 3.82 9.992 1 70.5 143 GLY B N 1
ATOM 2198 C CA . GLY B 1 143 ? 12.883 5.051 9.703 1 70.5 143 GLY B CA 1
ATOM 2199 C C . GLY B 1 143 ? 14.32 5.039 10.203 1 70.5 143 GLY B C 1
ATOM 2200 O O . GLY B 1 143 ? 14.695 4.172 10.984 1 70.5 143 GLY B O 1
ATOM 2201 N N . ASP B 1 144 ? 15.352 5.637 9.375 1 58.06 144 ASP B N 1
ATOM 2202 C CA . ASP B 1 144 ? 16.734 5.824 9.82 1 58.06 144 ASP B CA 1
ATOM 2203 C C . ASP B 1 144 ? 16.781 6.5 11.188 1 58.06 144 ASP B C 1
ATOM 2205 O O . ASP B 1 144 ? 15.977 7.395 11.477 1 58.06 144 ASP B O 1
ATOM 2209 N N . ALA B 1 145 ? 17.047 5.707 12.367 1 50.62 145 ALA B N 1
ATOM 2210 C CA . ALA B 1 145 ? 17.375 6.387 13.617 1 50.62 145 ALA B CA 1
ATOM 2211 C C . ALA B 1 145 ? 18.328 7.555 13.375 1 50.62 145 ALA B C 1
ATOM 2213 O O . ALA B 1 145 ? 19.5 7.352 13.07 1 50.62 145 ALA B O 1
ATOM 2214 N N . GLN B 1 146 ? 18.281 8.398 12.609 1 42.31 146 GLN B N 1
ATOM 2215 C CA . GLN B 1 146 ? 19.359 9.383 12.688 1 42.31 146 GLN B CA 1
ATOM 2216 C C . GLN B 1 146 ? 19.562 9.859 14.125 1 42.31 146 GLN B C 1
ATOM 2218 O O . GLN B 1 146 ? 20.469 10.656 14.398 1 42.31 146 GLN B O 1
ATOM 2223 N N . GLY B 1 147 ? 18.75 9.969 15.164 1 35.66 147 GLY B N 1
ATOM 2224 C CA . GLY B 1 147 ? 19.328 10.781 16.219 1 35.66 147 GLY B CA 1
ATOM 2225 C C . GLY B 1 147 ? 20.703 10.312 16.641 1 35.66 147 GLY B C 1
ATOM 2226 O O . GLY B 1 147 ? 21.219 10.773 17.672 1 35.66 147 GLY B O 1
ATOM 2227 N N . SER B 1 148 ? 21.406 9.305 15.992 1 31.95 148 SER B N 1
ATOM 2228 C CA . SER B 1 148 ? 22.719 9.516 16.578 1 31.95 148 SER B CA 1
ATOM 2229 C C . SER B 1 148 ? 23.438 10.688 15.922 1 31.95 148 SER B C 1
ATOM 2231 O O . SER B 1 148 ? 23.219 10.969 14.742 1 31.95 148 SER B O 1
#

Sequence (296 aa):
MFHTLLVAIDGGPQTRRIAELARQAAAPGARVHLLCAVDAGYALPGRPTLLDYPPAAHECEEARQVLDEARALLAGCELEVRAELRAGDPVQVILGEARRLGCELIVIGHRHLGRLERLLDPSVGDRVIREAPCPVLVEVREGDAQGSMFHTLLVAIDGGPQTRRIAELARQAAAPGARVHLLCAVDAGYALPGRPTLLDYPPAAHECEEARQVLDEARALLAGCELEVRAELRAGDPVQVILGEARRLGCELIVIGHRHLGRLERLLDPSVGDRVIREAPCPVLVEVREGDAQGS